Protein AF-Q7X8D7-F1 (afdb_monomer)

Organism: Oryza sativa subsp. japonica (NCBI:txid39947)

Solvent-accessible surface area (backbone atoms only — not comparable to full-atom values): 12534 Å² total; per-residue (Å²): 137,86,78,88,82,79,66,98,81,72,68,96,58,83,71,70,79,76,72,79,82,76,84,84,81,83,78,91,81,82,90,83,85,90,84,89,79,94,72,85,75,78,95,67,75,73,73,70,77,78,60,51,74,64,64,76,69,48,83,55,76,90,73,55,82,76,72,62,62,62,87,70,69,97,62,86,81,83,82,56,66,69,57,50,50,57,36,44,72,70,55,43,41,66,52,90,88,54,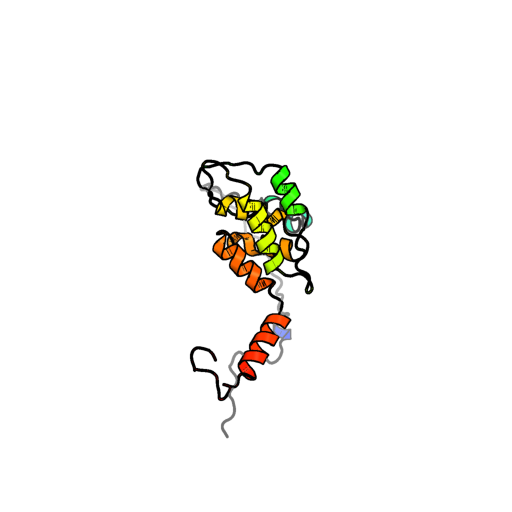57,47,64,63,50,51,51,55,52,50,54,59,55,66,78,58,83,58,89,95,54,58,69,51,58,53,47,51,71,46,49,65,52,24,33,32,68,56,37,33,53,50,48,65,77,38,20,82,79,42,48,44,44,71,53,32,55,52,53,48,42,70,72,47,52,54,63,68,58,57,49,49,52,50,48,52,63,74,68,60,71,81,57,95,87,54,53,81,96,74,97

Structure (mmCIF, N/CA/C/O backbone):
data_AF-Q7X8D7-F1
#
_entry.id   AF-Q7X8D7-F1
#
loop_
_atom_site.group_PDB
_atom_site.id
_atom_site.type_symbol
_atom_site.label_atom_id
_atom_site.label_alt_id
_atom_site.label_comp_id
_atom_site.label_asym_id
_atom_site.label_entity_id
_atom_site.label_seq_id
_atom_site.pdbx_PDB_ins_code
_atom_site.Cartn_x
_atom_site.Cartn_y
_atom_site.Cartn_z
_atom_site.occupancy
_atom_site.B_iso_or_equiv
_atom_site.auth_seq_id
_atom_site.auth_comp_id
_a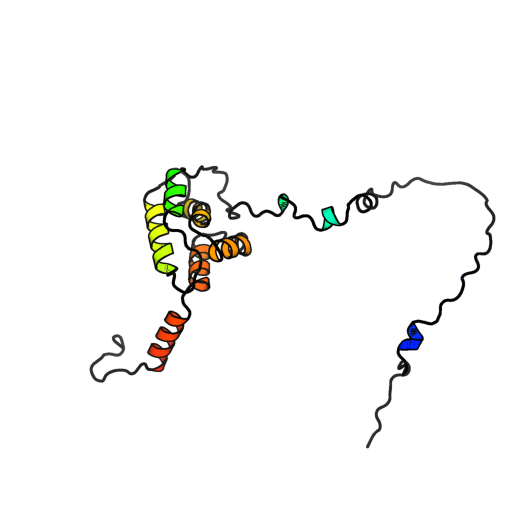tom_site.auth_asym_id
_atom_site.auth_atom_id
_atom_site.pdbx_PDB_model_num
ATOM 1 N N . MET A 1 1 ? -23.855 -11.530 -65.057 1.00 42.19 1 MET A N 1
ATOM 2 C CA . MET A 1 1 ? -23.780 -10.621 -63.894 1.00 42.19 1 MET A CA 1
ATOM 3 C C . MET A 1 1 ? -25.193 -10.408 -63.385 1.00 42.19 1 MET A C 1
ATOM 5 O O . MET A 1 1 ? -25.979 -9.743 -64.040 1.00 42.19 1 MET A O 1
ATOM 9 N N . THR A 1 2 ? -25.542 -11.088 -62.299 1.00 44.00 2 THR A N 1
ATOM 10 C CA . THR A 1 2 ? -26.842 -11.011 -61.623 1.00 44.00 2 THR A CA 1
ATOM 11 C C . THR A 1 2 ? -26.904 -9.740 -60.779 1.00 44.00 2 THR A C 1
ATOM 13 O O . THR A 1 2 ? -26.050 -9.537 -59.919 1.00 44.00 2 THR A O 1
ATOM 16 N N . GLY A 1 3 ? -27.880 -8.876 -61.069 1.00 54.84 3 GLY A N 1
ATOM 17 C CA . GLY A 1 3 ? -28.128 -7.631 -60.343 1.00 54.84 3 GLY A CA 1
ATOM 18 C C . GLY A 1 3 ? -28.643 -7.881 -58.925 1.00 54.84 3 GLY A C 1
ATOM 19 O O . GLY A 1 3 ? -29.376 -8.837 -58.674 1.00 54.84 3 GLY A O 1
ATOM 20 N N . PHE A 1 4 ? -28.216 -7.026 -57.999 1.00 57.31 4 PHE A N 1
ATOM 21 C CA . PHE A 1 4 ? -28.620 -7.032 -56.596 1.00 57.31 4 PHE A CA 1
ATOM 22 C C . PHE A 1 4 ? -30.094 -6.604 -56.493 1.00 57.31 4 PHE A C 1
ATOM 24 O O . PHE A 1 4 ? -30.447 -5.537 -56.989 1.00 57.31 4 PHE A O 1
ATOM 31 N N . ASN A 1 5 ? -30.953 -7.422 -55.879 1.00 64.81 5 ASN A N 1
ATOM 32 C CA . ASN A 1 5 ? -32.347 -7.049 -55.618 1.00 64.81 5 ASN A CA 1
ATOM 33 C C . ASN A 1 5 ? -32.460 -6.391 -54.239 1.00 64.81 5 ASN A C 1
ATOM 35 O O . ASN A 1 5 ? -31.979 -6.936 -53.244 1.00 64.81 5 ASN A O 1
ATOM 39 N N . LEU A 1 6 ? -33.086 -5.217 -54.198 1.00 63.66 6 LEU A N 1
ATOM 40 C CA . LEU A 1 6 ? -33.323 -4.448 -52.979 1.00 63.66 6 LEU A CA 1
ATOM 41 C C . LEU A 1 6 ? -34.581 -4.968 -52.247 1.00 63.66 6 LEU A C 1
ATOM 43 O O . LEU A 1 6 ? -35.548 -5.330 -52.916 1.00 63.66 6 LEU A O 1
ATOM 47 N N . PRO A 1 7 ? -34.610 -5.000 -50.901 1.00 67.81 7 PRO A N 1
ATOM 48 C CA . PRO A 1 7 ? -35.801 -5.394 -50.140 1.00 67.81 7 PRO A CA 1
ATOM 49 C C . PRO A 1 7 ? -36.974 -4.413 -50.326 1.00 67.81 7 PRO A C 1
ATOM 51 O O . PRO A 1 7 ? -36.755 -3.205 -50.402 1.00 67.81 7 PRO A O 1
ATOM 54 N N . GLU A 1 8 ? -38.217 -4.913 -50.301 1.00 57.94 8 GLU A N 1
ATOM 55 C CA . GLU A 1 8 ? -39.463 -4.144 -50.547 1.00 57.94 8 GLU A CA 1
ATOM 56 C C . GLU A 1 8 ? -39.706 -2.961 -49.589 1.00 57.94 8 GLU A C 1
ATOM 58 O O . GLU A 1 8 ? -40.543 -2.096 -49.835 1.00 57.94 8 GLU A O 1
ATOM 63 N N . ASN A 1 9 ? -38.964 -2.902 -48.490 1.00 59.97 9 ASN A N 1
ATOM 64 C CA . ASN A 1 9 ? -39.109 -1.934 -47.409 1.00 59.97 9 ASN A CA 1
ATOM 65 C C . ASN A 1 9 ? -38.007 -0.859 -47.428 1.00 59.97 9 ASN A C 1
ATOM 67 O O . ASN A 1 9 ? -37.889 -0.075 -46.483 1.00 59.97 9 ASN A O 1
ATOM 71 N N . PHE A 1 10 ? -37.200 -0.799 -48.490 1.00 59.94 10 PHE A N 1
ATOM 72 C CA . PHE A 1 10 ? -36.198 0.247 -48.652 1.00 59.94 10 PHE A CA 1
ATOM 73 C C . PHE A 1 10 ? -36.852 1.572 -49.067 1.00 59.94 10 PHE A C 1
ATOM 75 O O . PHE A 1 10 ? -37.388 1.703 -50.165 1.00 59.94 10 PHE A O 1
ATOM 82 N N . LYS A 1 11 ? -36.797 2.573 -48.183 1.00 61.88 11 LYS A N 1
ATOM 83 C CA . LYS A 1 11 ? -37.132 3.961 -48.516 1.00 61.88 11 LYS A CA 1
ATOM 84 C C . LYS A 1 11 ? -35.849 4.743 -48.778 1.00 61.88 11 LYS A C 1
ATOM 86 O O . LYS A 1 11 ? -35.046 4.914 -47.868 1.00 61.88 11 LYS A O 1
ATOM 91 N N . GLU A 1 12 ? -35.697 5.252 -49.998 1.00 60.72 12 GLU A N 1
ATOM 92 C CA . GLU A 1 12 ? -34.531 6.044 -50.430 1.00 60.72 12 GLU A CA 1
ATOM 93 C C . GLU A 1 12 ? -34.412 7.410 -49.734 1.00 60.72 12 GLU A C 1
ATOM 95 O O . GLU A 1 12 ? -33.330 7.990 -49.709 1.00 60.72 12 GLU A O 1
ATOM 100 N N . ASN A 1 13 ? -35.493 7.915 -49.12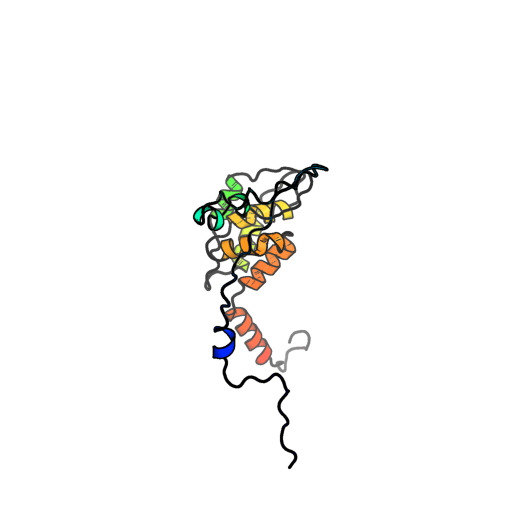9 1.00 56.53 13 ASN A N 1
ATOM 101 C CA . ASN A 1 13 ? -35.516 9.209 -48.454 1.00 56.53 13 ASN A CA 1
ATOM 102 C C . ASN A 1 13 ? -35.720 9.059 -46.928 1.00 56.53 13 ASN A C 1
ATOM 104 O O . ASN A 1 13 ? -36.811 8.677 -46.493 1.00 56.53 13 ASN A O 1
ATOM 108 N N . PRO A 1 14 ? -34.713 9.375 -46.093 1.00 55.75 14 PRO A N 1
ATOM 109 C CA . PRO A 1 14 ? -34.803 9.214 -44.640 1.00 55.75 14 PRO A CA 1
ATOM 110 C C . PRO A 1 14 ? -35.673 10.273 -43.932 1.00 55.75 14 PRO A C 1
ATOM 112 O O . PRO A 1 14 ? -36.062 10.066 -42.784 1.00 55.75 14 PRO A O 1
ATOM 115 N N . GLU A 1 15 ? -36.044 11.372 -44.596 1.00 58.09 15 GLU A N 1
ATOM 116 C CA . GLU A 1 15 ? -36.871 12.446 -44.011 1.00 58.09 15 GLU A CA 1
ATOM 117 C C . GLU A 1 15 ? -38.385 12.124 -43.999 1.00 58.09 15 GLU A C 1
ATOM 119 O O . GLU A 1 15 ? -39.162 12.748 -43.270 1.00 58.09 15 GLU A O 1
ATOM 124 N N . ASP A 1 16 ? -38.827 11.097 -44.734 1.00 58.75 16 ASP A N 1
ATOM 125 C CA . ASP A 1 16 ? -40.244 10.698 -44.816 1.00 58.75 16 ASP A CA 1
ATOM 126 C C . ASP A 1 16 ? -40.777 10.022 -43.540 1.00 58.75 16 ASP A C 1
ATOM 128 O O . ASP A 1 16 ? -41.986 9.808 -43.401 1.00 58.75 16 ASP A O 1
ATOM 132 N N . PHE A 1 17 ? -39.903 9.696 -42.584 1.00 54.81 17 PHE A N 1
ATOM 133 C CA . PHE A 1 17 ? -40.309 9.170 -41.278 1.00 54.81 17 PHE A CA 1
ATOM 134 C C . PHE A 1 17 ? -40.905 10.246 -40.360 1.00 54.81 17 PHE A C 1
ATOM 136 O O . PHE A 1 17 ? -41.693 9.921 -39.472 1.00 54.81 17 PHE A O 1
ATOM 143 N N . PHE A 1 18 ? -40.591 11.526 -40.586 1.00 53.91 18 PHE A N 1
ATOM 144 C CA . PHE A 1 18 ? -40.891 12.601 -39.632 1.00 53.91 18 PHE A CA 1
ATOM 145 C C . PHE A 1 18 ? -42.077 13.501 -40.020 1.00 53.91 18 PHE A C 1
ATOM 147 O O . PHE A 1 18 ? -42.402 14.429 -39.281 1.00 53.91 18 PHE A O 1
ATOM 154 N N . ARG A 1 19 ?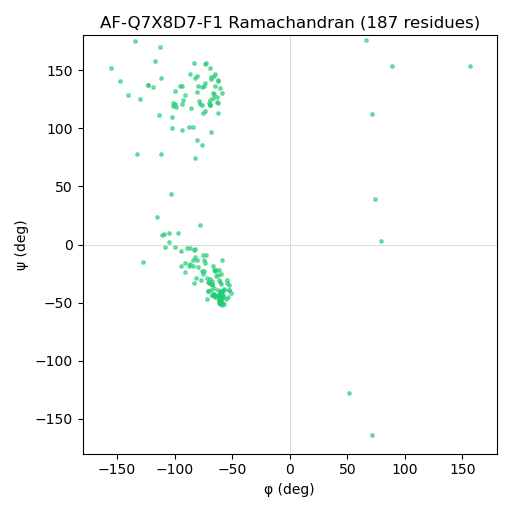 -42.777 13.235 -41.136 1.00 55.12 19 ARG A N 1
ATOM 155 C CA . ARG A 1 19 ? -43.842 14.125 -41.661 1.00 55.12 19 ARG A CA 1
ATOM 156 C C . ARG A 1 19 ? -45.276 13.581 -41.681 1.00 55.12 19 ARG A C 1
ATOM 158 O O . ARG A 1 19 ? -46.118 14.116 -42.396 1.00 55.12 19 ARG A O 1
ATOM 165 N N . SER A 1 20 ? -45.627 12.605 -40.842 1.00 44.91 20 SER A N 1
ATOM 166 C CA . SER A 1 20 ? -47.039 12.225 -40.636 1.00 44.91 20 SER A CA 1
ATOM 167 C C . SER A 1 20 ? -47.531 12.577 -39.230 1.00 44.91 20 SER A C 1
ATOM 169 O O . SER A 1 20 ? -47.713 11.702 -38.385 1.00 44.91 20 SER A O 1
ATOM 171 N N . VAL A 1 21 ? -47.832 13.856 -38.995 1.00 44.72 21 VAL A N 1
ATOM 172 C CA . VAL A 1 21 ? -48.670 14.280 -37.863 1.00 44.72 21 VAL A CA 1
ATOM 173 C C . VAL A 1 21 ? -50.111 14.369 -38.362 1.00 44.72 21 VAL A C 1
ATOM 175 O O . VAL A 1 21 ? -50.499 15.338 -39.009 1.00 44.72 21 VAL A O 1
ATOM 178 N N . ARG A 1 22 ? -50.917 13.334 -38.101 1.00 48.56 22 ARG A N 1
ATOM 179 C CA . ARG A 1 22 ? -52.371 13.406 -38.314 1.00 48.56 22 ARG A CA 1
ATOM 180 C C . ARG A 1 22 ? -53.003 14.137 -37.120 1.00 48.56 22 ARG A C 1
ATOM 182 O O . ARG A 1 22 ? -52.722 13.739 -35.988 1.00 48.56 22 ARG A O 1
ATOM 189 N N . PRO A 1 23 ? -53.874 15.145 -37.310 1.00 36.75 23 PRO A N 1
ATOM 190 C CA . PRO A 1 23 ? -54.608 15.739 -36.199 1.00 36.75 23 PRO A CA 1
ATOM 191 C C . PRO A 1 23 ? -55.639 14.727 -35.693 1.00 36.75 23 PRO A C 1
ATOM 193 O O . PRO A 1 23 ? -56.492 14.267 -36.454 1.00 36.75 23 PRO A O 1
ATOM 196 N N . ARG A 1 24 ? -55.577 14.360 -34.411 1.00 38.75 24 ARG A N 1
ATOM 197 C CA . ARG A 1 24 ? -56.607 13.519 -33.796 1.00 38.75 24 ARG A CA 1
ATOM 198 C C . ARG A 1 24 ? -57.761 14.415 -33.351 1.00 38.75 24 ARG A C 1
ATOM 200 O O . ARG A 1 24 ? -57.674 15.079 -32.324 1.00 38.75 24 ARG A O 1
ATOM 207 N N . VAL A 1 25 ? -58.834 14.439 -34.138 1.00 39.97 25 VAL A N 1
ATOM 208 C CA . VAL A 1 25 ? -60.119 15.025 -33.736 1.00 39.97 25 VAL A CA 1
ATOM 209 C C . VAL A 1 25 ? -60.727 14.129 -32.654 1.00 39.97 25 VAL A C 1
ATOM 211 O O . VAL A 1 25 ? -60.949 12.940 -32.886 1.00 39.97 25 VAL A O 1
ATOM 214 N N . VAL A 1 26 ? -60.957 14.676 -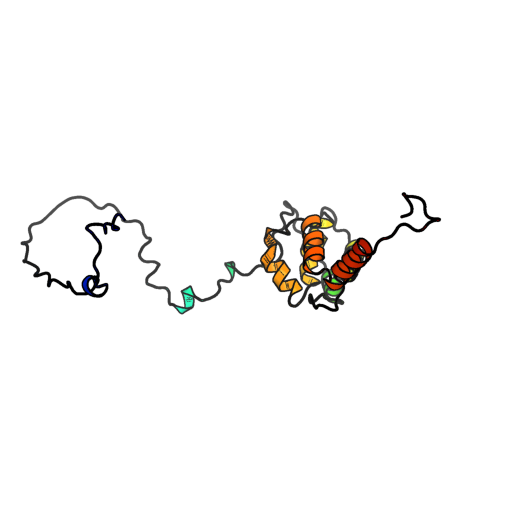31.460 1.00 42.03 26 VAL A N 1
ATOM 215 C CA . VAL A 1 26 ? -61.626 13.969 -30.357 1.00 42.03 26 VAL A CA 1
ATOM 216 C C . VAL A 1 26 ? -63.137 14.134 -30.519 1.00 42.03 26 VAL A C 1
ATOM 218 O O . VAL A 1 26 ? -63.654 15.246 -30.470 1.00 42.03 26 VAL A O 1
ATOM 221 N N . VAL A 1 27 ? -63.844 13.022 -30.719 1.00 40.09 27 VAL A N 1
ATOM 222 C CA .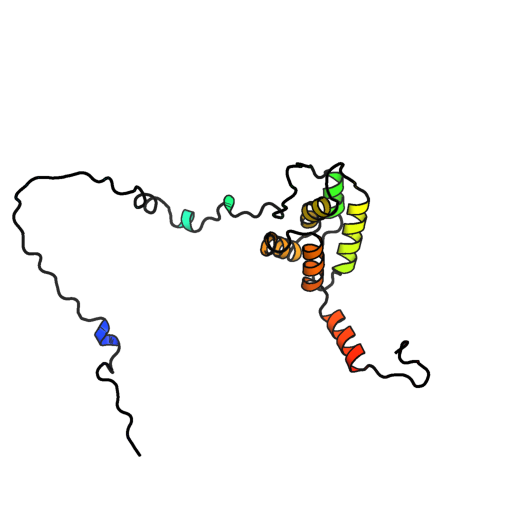 VAL A 1 27 ? -65.315 12.959 -30.700 1.00 40.09 27 VAL A CA 1
ATOM 223 C C . VAL A 1 27 ? -65.783 12.915 -29.234 1.00 40.09 27 VAL A C 1
ATOM 225 O O . VAL A 1 27 ? -65.190 12.160 -28.459 1.00 40.09 27 VAL A O 1
ATOM 228 N N . PRO A 1 28 ? -66.822 13.663 -28.807 1.00 41.16 28 PRO A N 1
ATOM 229 C CA . PRO A 1 28 ? -67.276 13.629 -27.419 1.00 41.16 28 PRO A CA 1
ATOM 230 C C . PRO A 1 28 ? -68.082 12.351 -27.160 1.00 41.16 28 PRO A C 1
ATOM 232 O O . PRO A 1 28 ? -69.118 12.135 -27.790 1.00 41.16 28 PRO A O 1
ATOM 235 N N . GLN A 1 29 ? -67.637 11.512 -26.221 1.00 42.88 29 GLN A N 1
ATOM 236 C CA . GLN A 1 29 ? -68.432 10.386 -25.729 1.00 42.88 29 GLN A CA 1
ATOM 237 C C . GLN A 1 29 ? -69.109 10.711 -24.391 1.00 42.88 29 GLN A C 1
ATOM 239 O O . GLN A 1 29 ? -68.522 11.257 -23.462 1.00 42.88 29 GLN A O 1
ATOM 244 N N . LYS A 1 30 ? -70.398 10.376 -24.384 1.00 34.41 30 LYS A N 1
ATOM 245 C CA . LYS A 1 30 ? -71.468 10.600 -23.410 1.00 34.41 30 LYS A CA 1
ATOM 246 C C . LYS A 1 30 ? -71.214 9.854 -22.090 1.00 34.41 30 LYS A C 1
ATOM 248 O O . LYS A 1 30 ? -70.849 8.683 -22.109 1.00 34.41 30 LYS A O 1
ATOM 253 N N . THR A 1 31 ? -71.444 10.515 -20.957 1.00 41.97 31 THR A N 1
ATOM 254 C CA . THR A 1 31 ? -71.364 9.949 -19.599 1.00 41.97 31 THR A CA 1
ATOM 255 C C . THR A 1 31 ? -72.556 9.044 -19.269 1.00 41.97 31 THR A C 1
ATOM 257 O O . THR A 1 31 ? -73.698 9.429 -19.506 1.00 41.97 31 THR A O 1
ATOM 260 N N . LEU A 1 32 ? -72.299 7.882 -18.651 1.00 30.86 32 LEU A N 1
ATOM 261 C CA . LEU A 1 32 ? -73.231 7.162 -17.763 1.00 30.86 32 LEU A CA 1
ATOM 262 C C . LEU A 1 32 ? -72.442 6.254 -16.776 1.00 30.86 32 LEU A C 1
ATOM 264 O O . LEU A 1 32 ? -71.323 5.866 -17.116 1.00 30.86 32 LEU A O 1
ATOM 268 N N . PRO A 1 33 ? -72.960 5.963 -15.561 1.00 38.09 33 PRO A N 1
ATOM 269 C CA . PRO A 1 33 ? -72.126 5.724 -14.378 1.00 38.09 33 PRO A CA 1
ATOM 270 C C . PRO A 1 33 ? -72.128 4.283 -13.813 1.00 38.09 33 PRO A C 1
ATOM 272 O O . PRO A 1 33 ? -72.986 3.471 -14.146 1.00 38.09 33 PRO A O 1
ATOM 275 N N . THR A 1 34 ? -71.187 4.083 -12.872 1.00 38.75 34 THR A N 1
ATOM 276 C CA . THR A 1 34 ? -71.134 3.104 -11.754 1.00 38.75 34 THR A CA 1
ATOM 277 C C . THR A 1 34 ? -70.893 1.622 -12.098 1.00 38.75 34 THR A C 1
ATOM 279 O O . THR A 1 34 ? -71.761 0.949 -12.633 1.00 38.75 34 THR A O 1
ATOM 282 N N . ASP A 1 35 ? -69.743 1.043 -11.720 1.00 37.28 35 ASP A N 1
ATOM 283 C CA . ASP A 1 35 ? -69.448 0.482 -10.379 1.00 37.28 35 ASP A CA 1
ATOM 284 C C . ASP A 1 35 ? -68.320 -0.593 -10.429 1.00 37.28 35 ASP A C 1
ATOM 286 O O . ASP A 1 35 ? -68.194 -1.303 -11.427 1.00 37.28 35 ASP A O 1
ATOM 290 N N . LYS A 1 36 ? -67.593 -0.776 -9.307 1.00 32.50 36 LYS A N 1
ATOM 291 C CA . LYS A 1 36 ? -66.550 -1.799 -8.973 1.00 32.50 36 LYS A CA 1
ATOM 292 C C . LYS A 1 36 ? -65.067 -1.514 -9.318 1.00 32.50 36 LYS A C 1
ATOM 294 O O . LYS A 1 36 ? -64.756 -0.892 -10.326 1.00 32.50 36 LYS A O 1
ATOM 299 N N . PRO A 1 37 ? -64.121 -2.123 -8.570 1.00 36.94 37 PRO A N 1
ATOM 300 C CA . PRO A 1 37 ? -63.782 -1.861 -7.172 1.00 36.94 37 PRO A CA 1
ATOM 301 C C . PRO A 1 37 ? -62.332 -1.343 -7.054 1.00 36.94 37 PRO A C 1
ATOM 303 O O . PRO A 1 37 ? -61.487 -1.581 -7.916 1.00 36.94 37 PRO A O 1
ATOM 306 N N . ALA A 1 38 ? -62.027 -0.647 -5.960 1.00 46.97 38 ALA A N 1
ATOM 307 C CA . ALA A 1 38 ? -60.691 -0.129 -5.684 1.00 46.97 38 ALA A CA 1
ATOM 308 C C . ALA A 1 38 ? -59.652 -1.259 -5.550 1.00 46.97 38 ALA A C 1
ATOM 310 O O . ALA A 1 38 ? -59.662 -2.013 -4.579 1.00 46.97 38 ALA A O 1
ATOM 311 N N . ILE A 1 39 ? -58.717 -1.326 -6.497 1.00 41.72 39 ILE A N 1
ATOM 312 C CA . ILE A 1 39 ? -57.406 -1.949 -6.295 1.00 41.72 39 ILE A CA 1
ATOM 313 C C . ILE A 1 39 ? -56.429 -0.786 -6.071 1.00 41.72 39 ILE A C 1
ATOM 315 O O . ILE A 1 39 ? -56.316 0.070 -6.954 1.00 41.72 39 ILE A O 1
ATOM 319 N N . PRO A 1 40 ? -55.744 -0.686 -4.917 1.00 42.59 40 PRO A N 1
ATOM 320 C CA . PRO A 1 40 ? -54.760 0.364 -4.718 1.00 42.59 40 PRO A CA 1
ATOM 321 C C . PRO A 1 40 ? -53.554 0.096 -5.624 1.00 42.59 40 PRO A C 1
ATOM 323 O O . PRO A 1 40 ? -52.907 -0.945 -5.526 1.00 42.59 40 PRO A O 1
ATOM 326 N N . ALA A 1 41 ? -53.255 1.041 -6.516 1.00 45.81 41 ALA A N 1
ATOM 327 C CA . ALA A 1 41 ? -52.018 1.045 -7.286 1.00 45.81 41 ALA A CA 1
ATOM 328 C C . ALA A 1 41 ? -50.802 1.170 -6.339 1.00 45.81 41 ALA A C 1
ATOM 330 O O . ALA A 1 41 ? -50.872 1.931 -5.367 1.00 45.81 41 ALA A O 1
ATOM 331 N N . PRO A 1 42 ? -49.685 0.465 -6.598 1.00 46.53 42 PRO A N 1
ATOM 332 C CA . PRO A 1 42 ? -48.493 0.553 -5.762 1.00 46.53 42 PRO A CA 1
ATOM 333 C C . PRO A 1 42 ? -47.908 1.980 -5.770 1.00 46.53 42 PRO A C 1
ATOM 335 O O . PRO A 1 42 ? -47.895 2.650 -6.811 1.00 46.53 42 PRO A O 1
ATOM 338 N N . PRO A 1 43 ? -47.405 2.471 -4.622 1.00 51.31 43 PRO A N 1
ATOM 339 C CA . PRO A 1 43 ? -46.915 3.832 -4.470 1.00 51.31 43 PRO A CA 1
ATOM 340 C C . PRO A 1 43 ? -45.484 3.907 -5.004 1.00 51.31 43 PRO A C 1
ATOM 342 O O . PRO A 1 43 ? -44.528 3.917 -4.240 1.00 51.31 43 PRO A O 1
ATOM 345 N N . THR A 1 44 ? -45.303 3.898 -6.322 1.00 50.72 44 THR A N 1
ATOM 346 C CA . THR A 1 44 ? -43.942 3.963 -6.898 1.00 50.72 44 THR A CA 1
ATOM 347 C C . THR A 1 44 ? -43.779 5.066 -7.938 1.00 50.72 44 THR A C 1
ATOM 349 O O . THR A 1 44 ? -42.660 5.476 -8.222 1.00 50.72 44 THR A O 1
ATOM 352 N N . PHE A 1 45 ? -44.873 5.638 -8.447 1.00 41.97 45 PHE A N 1
ATOM 353 C CA . PHE A 1 45 ? -44.788 6.702 -9.455 1.00 41.97 45 PHE A CA 1
ATOM 354 C C . PHE A 1 45 ? -44.738 8.127 -8.892 1.00 41.97 45 PHE A C 1
ATOM 356 O O . PHE A 1 45 ? -44.342 9.035 -9.615 1.00 41.97 45 PHE A O 1
ATOM 363 N N . LYS A 1 46 ? -45.084 8.356 -7.617 1.00 42.25 46 LYS A N 1
ATOM 364 C CA . LYS A 1 46 ? -45.059 9.716 -7.043 1.00 42.25 46 LYS A CA 1
ATOM 365 C C . LYS A 1 46 ? -43.662 10.193 -6.632 1.00 42.25 46 LYS A C 1
ATOM 367 O O . LYS A 1 46 ? -43.442 11.388 -6.543 1.00 42.25 46 LYS A O 1
ATOM 372 N N . THR A 1 47 ? -42.698 9.294 -6.446 1.00 48.72 47 THR A N 1
ATOM 373 C CA . THR A 1 47 ? -41.390 9.643 -5.858 1.00 48.72 47 THR A CA 1
ATOM 374 C C . THR A 1 47 ? -40.375 10.201 -6.864 1.00 48.72 47 THR A C 1
ATOM 376 O O . THR A 1 47 ? -39.350 10.741 -6.458 1.00 48.72 47 THR A O 1
ATOM 379 N N . MET A 1 48 ? -40.622 10.079 -8.176 1.00 52.69 48 MET A N 1
ATOM 380 C CA . MET A 1 48 ? -39.718 10.619 -9.208 1.00 52.69 48 MET A CA 1
ATOM 381 C C . MET A 1 48 ? -39.988 12.089 -9.562 1.00 52.69 48 MET A C 1
ATOM 383 O O . MET A 1 48 ? -39.127 12.718 -10.166 1.00 52.69 48 MET A O 1
ATOM 387 N N . ALA A 1 49 ? -41.155 12.633 -9.201 1.00 58.12 49 ALA A N 1
ATOM 388 C CA . ALA A 1 49 ? -41.574 13.981 -9.597 1.00 58.12 49 ALA A CA 1
ATOM 389 C C . ALA A 1 49 ? -41.033 15.100 -8.689 1.00 58.12 49 ALA A C 1
ATOM 391 O O . ALA A 1 49 ? -40.974 16.247 -9.120 1.00 58.12 49 ALA A O 1
ATOM 392 N N . ASP A 1 50 ? -40.595 14.765 -7.472 1.00 63.66 50 ASP A N 1
ATOM 393 C CA . ASP A 1 50 ? -40.190 15.756 -6.464 1.00 63.66 50 ASP A CA 1
ATOM 394 C C . ASP A 1 50 ? -38.671 15.957 -6.370 1.00 63.66 50 ASP A C 1
ATOM 396 O O . ASP A 1 50 ? -38.210 16.785 -5.589 1.00 63.66 50 ASP A O 1
ATOM 400 N N . LYS A 1 51 ? -37.876 15.211 -7.153 1.00 68.12 51 LYS A N 1
ATOM 401 C CA . LYS A 1 51 ? -36.413 15.312 -7.106 1.00 68.12 51 LYS A CA 1
ATOM 402 C C . LYS A 1 51 ? -35.889 16.313 -8.122 1.00 68.12 51 LYS A C 1
ATOM 404 O O . LYS A 1 51 ? -36.132 16.190 -9.323 1.00 68.12 51 LYS A O 1
ATOM 409 N N . THR A 1 52 ? -35.129 17.298 -7.657 1.00 82.31 52 THR A N 1
ATOM 410 C CA . THR A 1 52 ? -34.506 18.279 -8.554 1.00 82.31 52 THR A CA 1
ATOM 411 C C . THR A 1 52 ? -33.402 17.621 -9.391 1.00 82.31 52 THR A C 1
ATOM 413 O O . THR A 1 52 ? -32.754 16.675 -8.949 1.00 82.31 52 THR A O 1
ATOM 416 N N . PHE A 1 53 ? -33.118 18.125 -10.601 1.00 76.94 53 PHE A N 1
ATOM 417 C CA . PHE A 1 53 ? -31.998 17.615 -11.419 1.00 76.94 53 PHE A CA 1
ATOM 418 C C . PHE A 1 53 ? -30.674 17.598 -10.634 1.00 76.94 53 PHE A C 1
ATOM 420 O O . PHE A 1 53 ? -29.876 16.673 -10.754 1.00 76.94 53 PHE A O 1
ATOM 427 N N . ARG A 1 54 ? -30.478 18.588 -9.755 1.00 78.69 54 ARG A N 1
ATOM 428 C CA . ARG A 1 54 ? -29.337 18.639 -8.840 1.00 78.69 54 ARG A CA 1
ATOM 429 C C . ARG A 1 54 ? -29.290 17.434 -7.903 1.00 78.69 54 ARG A C 1
ATOM 431 O O . ARG A 1 54 ? -28.204 16.930 -7.679 1.00 78.69 54 ARG A O 1
ATOM 438 N N . GLU A 1 55 ? -30.416 16.959 -7.384 1.00 80.81 55 GLU A N 1
ATOM 439 C CA . GLU A 1 55 ? -30.481 15.774 -6.515 1.00 80.81 55 GLU A CA 1
ATOM 440 C C . GLU A 1 55 ? -30.234 14.466 -7.266 1.00 80.81 55 GLU A C 1
ATOM 442 O O . GLU A 1 55 ? -29.701 13.528 -6.683 1.00 80.81 55 GLU A O 1
ATOM 447 N N . PHE A 1 56 ? -30.558 14.403 -8.560 1.00 74.75 56 PHE A N 1
ATOM 448 C CA . PHE A 1 56 ? -30.196 13.257 -9.401 1.00 74.75 56 PHE A CA 1
ATOM 449 C C . PHE A 1 56 ? -28.696 13.194 -9.706 1.00 74.75 56 PHE A C 1
ATOM 451 O O . PHE A 1 56 ? -28.147 12.106 -9.862 1.00 74.75 56 PHE A O 1
ATOM 458 N N . VAL A 1 57 ? -28.037 14.350 -9.802 1.00 78.00 57 VAL A N 1
ATOM 459 C CA . VAL A 1 57 ? -26.599 14.450 -10.109 1.00 78.00 57 VAL A CA 1
ATOM 460 C C . VAL A 1 57 ? -25.744 14.538 -8.837 1.00 78.00 57 VAL A C 1
ATOM 462 O O . VAL A 1 57 ? -24.540 14.285 -8.879 1.00 78.00 57 VAL A O 1
ATOM 465 N N . ALA A 1 58 ? -26.340 14.889 -7.695 1.00 78.25 58 ALA A N 1
ATOM 466 C CA . ALA A 1 58 ? -25.631 15.035 -6.434 1.00 78.25 58 ALA A CA 1
ATOM 467 C C . ALA A 1 58 ? -25.041 13.684 -5.992 1.00 78.25 58 ALA A C 1
ATOM 469 O O . ALA A 1 58 ? -25.769 12.695 -5.885 1.00 78.25 58 ALA A O 1
ATOM 470 N N . PRO A 1 59 ? -23.731 13.619 -5.696 1.00 71.12 59 PRO A N 1
ATOM 471 C CA . PRO A 1 59 ? -23.142 12.411 -5.143 1.00 71.12 59 PRO A CA 1
ATOM 472 C C . PRO A 1 59 ? -23.756 12.118 -3.766 1.00 71.12 59 PRO A C 1
ATOM 474 O O . PRO A 1 59 ? -23.696 12.948 -2.861 1.00 71.12 59 PRO A O 1
ATOM 477 N N . SER A 1 60 ? -24.345 10.930 -3.609 1.00 77.38 60 SER A N 1
ATOM 478 C CA . SER A 1 60 ? -24.838 10.444 -2.314 1.00 77.38 60 SER A CA 1
ATOM 479 C C . SER A 1 60 ? -23.673 10.027 -1.418 1.00 77.38 60 SER A C 1
ATOM 481 O O . SER A 1 60 ? -22.741 9.355 -1.872 1.00 77.38 60 SER A O 1
ATOM 483 N N . ALA A 1 61 ? -23.759 10.367 -0.129 1.00 75.25 61 ALA A N 1
ATOM 484 C CA . ALA A 1 61 ? -22.817 9.904 0.889 1.00 75.25 61 ALA A CA 1
ATOM 485 C C . ALA A 1 61 ? -22.795 8.368 1.012 1.00 75.25 61 ALA A C 1
ATOM 487 O O . ALA A 1 61 ? -21.765 7.798 1.356 1.00 75.25 61 ALA A O 1
ATOM 488 N N . GLU A 1 62 ? -23.887 7.689 0.650 1.00 68.31 62 GLU A N 1
ATOM 489 C CA . GLU A 1 62 ? -23.982 6.221 0.606 1.00 68.31 62 GLU A CA 1
ATOM 490 C C . GLU A 1 62 ? -23.008 5.602 -0.413 1.00 68.31 62 GLU A C 1
ATOM 492 O O . GLU A 1 62 ? -22.559 4.469 -0.246 1.00 68.31 62 GLU A O 1
ATOM 497 N N . ASN A 1 63 ? -22.629 6.360 -1.450 1.00 68.06 63 ASN A N 1
ATOM 498 C CA . ASN A 1 63 ? -21.671 5.932 -2.471 1.00 68.06 63 ASN A CA 1
ATOM 499 C C . ASN A 1 63 ? -20.218 6.276 -2.110 1.00 68.06 63 ASN A C 1
ATOM 501 O O . ASN A 1 63 ? -19.296 5.927 -2.853 1.00 68.06 63 ASN A O 1
ATOM 505 N N . VAL A 1 64 ? -19.980 6.963 -0.987 1.00 72.88 64 VAL A N 1
ATOM 506 C CA . VAL A 1 64 ? -18.624 7.290 -0.543 1.00 72.88 64 VAL A CA 1
ATOM 507 C C . VAL A 1 64 ? -17.977 6.020 -0.001 1.00 72.88 64 VAL A C 1
ATOM 509 O O . VAL A 1 64 ? -18.402 5.441 0.995 1.00 72.88 64 VAL A O 1
ATOM 512 N N . ALA A 1 65 ? -16.924 5.562 -0.674 1.00 67.00 65 ALA A N 1
ATOM 513 C CA . ALA A 1 65 ? -16.163 4.401 -0.244 1.00 67.00 65 ALA A CA 1
ATOM 514 C C . ALA A 1 65 ? -15.389 4.704 1.052 1.00 67.00 65 ALA A C 1
ATOM 516 O O . ALA A 1 65 ? -14.284 5.244 1.013 1.00 67.00 65 ALA A O 1
ATOM 517 N N . ILE A 1 66 ? -15.955 4.330 2.200 1.00 66.19 66 ILE A N 1
ATOM 518 C CA . ILE A 1 66 ? -15.272 4.393 3.495 1.00 66.19 66 ILE A CA 1
ATOM 519 C C . ILE A 1 66 ? -14.500 3.084 3.687 1.00 66.19 66 ILE A C 1
ATOM 521 O O . ILE A 1 66 ? -15.077 2.045 3.993 1.00 66.19 66 ILE A O 1
ATOM 525 N N . GLY A 1 67 ? -13.190 3.127 3.449 1.00 65.25 67 GLY A N 1
ATOM 526 C CA . GLY A 1 67 ? -12.284 1.993 3.653 1.00 65.25 67 GLY A CA 1
ATOM 527 C C . GLY A 1 67 ? -12.496 0.771 2.730 1.00 65.25 67 GLY A C 1
ATOM 528 O O . GLY A 1 67 ? -13.392 0.740 1.874 1.00 65.25 67 GLY A O 1
ATOM 529 N N . PRO A 1 68 ? -11.621 -0.244 2.856 1.00 64.12 68 PRO A N 1
ATOM 530 C CA . PRO A 1 68 ? -11.808 -1.549 2.227 1.00 64.12 68 PRO A CA 1
ATOM 531 C C . PRO A 1 68 ? -13.020 -2.293 2.793 1.00 64.12 68 PRO A C 1
ATOM 533 O O . PRO A 1 68 ? -13.302 -2.229 3.987 1.00 64.12 68 PRO A O 1
ATOM 536 N N . GLN A 1 69 ? -13.700 -3.050 1.928 1.00 64.38 69 GLN A N 1
ATOM 537 C CA . GLN A 1 69 ? -14.729 -4.011 2.331 1.00 64.38 69 GLN A CA 1
ATOM 538 C C . GLN A 1 69 ? -14.024 -5.251 2.901 1.00 64.38 69 GLN A C 1
ATOM 540 O O . GLN A 1 69 ? -13.713 -6.181 2.158 1.00 64.38 69 GLN A O 1
ATOM 545 N N . ILE A 1 70 ? -13.682 -5.233 4.192 1.00 66.00 70 ILE A N 1
ATOM 546 C CA . ILE A 1 70 ? -13.021 -6.364 4.857 1.00 66.00 70 ILE A CA 1
ATOM 547 C C . ILE A 1 70 ? -14.068 -7.161 5.639 1.00 66.00 70 ILE A C 1
ATOM 549 O O . ILE A 1 70 ? -14.696 -6.630 6.551 1.00 66.00 70 ILE A O 1
ATOM 553 N N . ASN A 1 71 ? -14.219 -8.447 5.324 1.00 60.09 71 ASN A N 1
ATOM 554 C CA . ASN A 1 71 ? -14.979 -9.383 6.154 1.00 60.09 71 ASN A CA 1
ATOM 555 C C . ASN A 1 71 ? -14.081 -9.842 7.313 1.00 60.09 71 ASN A C 1
ATOM 557 O O . ASN A 1 71 ? -13.329 -10.801 7.164 1.00 60.09 71 ASN A O 1
ATOM 561 N N . ILE A 1 72 ? -14.098 -9.130 8.442 1.00 57.72 72 ILE A N 1
ATOM 562 C CA . ILE A 1 72 ? -13.251 -9.446 9.615 1.00 57.72 72 ILE A CA 1
ATOM 563 C C . ILE A 1 72 ? -13.919 -10.478 10.550 1.00 57.72 72 ILE A C 1
ATOM 565 O O . ILE A 1 72 ? -13.302 -10.958 11.495 1.00 57.72 72 ILE A O 1
ATOM 569 N N . GLY A 1 73 ? -15.150 -10.904 10.255 1.00 56.62 73 GLY A N 1
ATOM 570 C CA . GLY A 1 73 ? -15.973 -11.621 11.232 1.00 56.62 73 GLY A CA 1
ATOM 571 C C . GLY A 1 73 ? -16.460 -10.667 12.329 1.00 56.62 73 GLY A C 1
ATOM 572 O O . GLY A 1 73 ? -16.401 -9.453 12.159 1.00 56.62 73 GLY A O 1
ATOM 573 N N . ASP A 1 74 ? -16.936 -11.214 13.446 1.00 55.62 74 ASP A N 1
ATOM 574 C CA . ASP A 1 74 ? -17.590 -10.475 14.545 1.00 55.62 74 ASP A CA 1
ATOM 575 C C . ASP A 1 74 ? -16.611 -9.718 15.475 1.00 55.62 74 ASP A C 1
ATOM 577 O O . ASP A 1 74 ? -16.939 -9.363 16.604 1.00 55.62 74 ASP A O 1
ATOM 581 N N . VAL A 1 75 ? -15.364 -9.507 15.038 1.00 64.81 75 VAL A N 1
ATOM 582 C CA . VAL A 1 75 ? -14.320 -8.869 15.851 1.00 64.81 75 VAL A CA 1
ATOM 583 C C . VAL A 1 7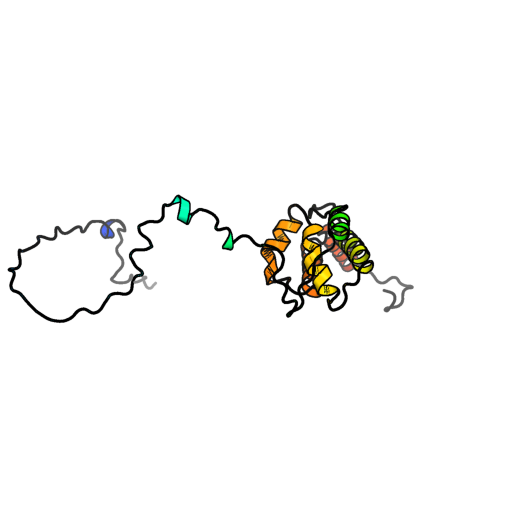5 ? -14.156 -7.421 15.413 1.00 64.81 75 VAL A C 1
ATOM 585 O O . VAL A 1 75 ? -13.490 -7.129 14.417 1.00 64.81 75 VAL A O 1
ATOM 588 N N . ASP A 1 76 ? -14.748 -6.506 16.175 1.00 74.25 76 ASP A N 1
ATOM 589 C CA . ASP A 1 76 ? -14.457 -5.086 16.022 1.00 74.25 76 ASP A CA 1
ATOM 590 C C . ASP A 1 76 ? -13.093 -4.755 16.642 1.00 74.25 76 ASP A C 1
ATOM 592 O O . ASP A 1 76 ? -12.738 -5.239 17.721 1.00 74.25 76 ASP A O 1
ATOM 596 N N . PHE A 1 77 ? -12.293 -3.965 15.930 1.00 83.88 77 PHE A N 1
ATOM 597 C CA . PHE A 1 77 ? -10.988 -3.535 16.418 1.00 83.88 77 PHE A CA 1
ATOM 598 C C . PHE A 1 77 ? -10.629 -2.141 15.924 1.00 83.88 77 PHE A C 1
ATOM 600 O O . PHE A 1 77 ? -10.793 -1.803 14.744 1.00 83.88 77 PHE A O 1
ATOM 607 N N . ASP A 1 78 ? -10.015 -1.384 16.829 1.00 85.75 78 ASP A N 1
ATOM 608 C CA . ASP A 1 78 ? -9.530 -0.040 16.565 1.00 85.75 78 ASP A CA 1
ATOM 609 C C . ASP A 1 78 ? -8.064 -0.034 16.134 1.00 85.75 78 ASP A C 1
ATOM 611 O O . ASP A 1 78 ? -7.189 -0.672 16.733 1.00 85.75 78 ASP A O 1
ATOM 615 N N . LEU A 1 79 ? -7.769 0.757 15.102 1.00 87.81 79 LEU A N 1
ATOM 616 C CA . LEU A 1 79 ? -6.395 1.088 14.745 1.00 87.81 79 LEU A CA 1
ATOM 617 C C . LEU A 1 79 ? -5.876 2.178 15.683 1.00 87.81 79 LEU A C 1
ATOM 619 O O . LEU A 1 79 ? -6.429 3.274 15.762 1.00 87.81 79 LEU A O 1
ATOM 623 N N . LYS A 1 80 ? -4.759 1.902 16.362 1.00 89.19 80 LYS A N 1
ATOM 624 C CA . LYS A 1 80 ? -4.084 2.903 17.197 1.00 89.19 80 LYS A CA 1
ATOM 625 C C . LYS A 1 80 ? -3.656 4.101 16.348 1.00 89.19 80 LYS A C 1
ATOM 627 O O . LYS A 1 80 ? -3.026 3.930 15.307 1.00 89.19 80 LYS A O 1
ATOM 632 N N . SER A 1 81 ? -3.901 5.311 16.851 1.00 91.38 81 SER A N 1
ATOM 633 C CA . SER A 1 81 ? -3.490 6.563 16.194 1.00 91.38 81 SER A CA 1
ATOM 634 C C . SER A 1 81 ? -1.994 6.585 15.844 1.00 91.38 81 SER A C 1
ATOM 636 O O . SER A 1 81 ? -1.624 6.968 14.740 1.00 91.38 81 SER A O 1
ATOM 638 N N . SER A 1 82 ? -1.127 6.053 16.717 1.00 91.81 82 SER A N 1
ATOM 639 C CA . SER A 1 82 ? 0.316 5.939 16.447 1.00 91.81 82 SER A CA 1
ATOM 640 C C . SER A 1 82 ? 0.633 5.142 15.178 1.00 91.81 82 SER A C 1
ATOM 642 O O . SER A 1 82 ? 1.526 5.509 14.421 1.00 91.81 82 SER A O 1
ATOM 644 N N . LEU A 1 83 ? -0.113 4.063 14.930 1.00 90.69 83 LEU A N 1
ATOM 645 C CA . LEU A 1 83 ? 0.067 3.197 13.771 1.00 90.69 83 LEU A CA 1
ATOM 646 C C . LEU A 1 83 ? -0.386 3.899 12.485 1.00 90.69 83 LEU A C 1
ATOM 648 O O . LEU A 1 83 ? 0.297 3.820 11.467 1.00 90.69 83 LEU A O 1
ATOM 652 N N . ILE A 1 84 ? -1.493 4.645 12.554 1.00 93.19 84 ILE A N 1
ATOM 653 C CA . ILE A 1 84 ? -1.973 5.485 11.449 1.00 93.19 84 ILE A CA 1
ATOM 654 C C . ILE A 1 84 ? -0.934 6.562 11.113 1.00 93.19 84 ILE A C 1
ATOM 656 O O . ILE A 1 84 ? -0.584 6.732 9.946 1.00 93.19 84 ILE A O 1
ATOM 660 N N . THR A 1 85 ? -0.395 7.243 12.126 1.00 94.50 85 THR A N 1
ATOM 661 C CA . THR A 1 85 ? 0.646 8.264 11.954 1.00 94.50 85 THR A CA 1
ATOM 662 C C . THR A 1 85 ? 1.901 7.689 11.304 1.00 94.50 85 THR A C 1
ATOM 664 O O . THR A 1 85 ? 2.433 8.296 10.379 1.00 94.50 85 THR A O 1
ATOM 667 N N . MET A 1 86 ? 2.352 6.502 11.724 1.00 93.88 86 MET A N 1
ATOM 668 C CA . MET A 1 86 ? 3.511 5.847 11.107 1.00 93.88 86 MET A CA 1
ATOM 669 C C . MET A 1 86 ? 3.249 5.439 9.659 1.00 93.88 86 MET A C 1
ATOM 671 O O . MET A 1 86 ? 4.083 5.707 8.799 1.00 93.88 86 MET A O 1
ATOM 675 N N . ALA A 1 87 ? 2.081 4.864 9.360 1.00 93.25 87 ALA A N 1
ATOM 676 C CA . ALA A 1 87 ? 1.708 4.538 7.985 1.00 93.25 87 ALA A CA 1
ATOM 677 C C . ALA A 1 87 ? 1.670 5.789 7.088 1.00 93.25 87 ALA A C 1
ATOM 679 O O . ALA A 1 87 ? 2.027 5.717 5.915 1.00 93.25 87 ALA A O 1
ATOM 680 N N . HIS A 1 88 ? 1.276 6.938 7.641 1.00 93.62 88 HIS A N 1
ATOM 681 C CA . HIS A 1 88 ? 1.214 8.212 6.928 1.00 93.62 88 HIS A CA 1
ATOM 682 C C . HIS A 1 88 ? 2.567 8.950 6.840 1.00 93.62 88 HIS A C 1
ATOM 684 O O . HIS A 1 88 ? 2.679 9.922 6.096 1.00 93.62 88 HIS A O 1
ATOM 690 N N . ALA A 1 89 ? 3.602 8.527 7.576 1.00 93.12 89 ALA A N 1
ATOM 691 C CA . ALA A 1 89 ? 4.888 9.231 7.629 1.00 93.12 89 ALA A CA 1
ATOM 692 C C . ALA A 1 89 ? 5.661 9.179 6.298 1.00 93.12 89 ALA A C 1
ATOM 694 O O . ALA A 1 89 ? 6.360 10.128 5.951 1.00 93.12 89 ALA A O 1
ATOM 695 N N . SER A 1 90 ? 5.503 8.093 5.539 1.00 91.81 90 SER A N 1
ATOM 696 C CA . SER A 1 90 ? 6.089 7.916 4.207 1.00 91.81 90 SER A CA 1
ATOM 697 C C . SER A 1 90 ? 5.017 7.408 3.238 1.00 91.81 90 SER A C 1
ATOM 699 O O . SER A 1 90 ? 4.933 6.206 2.981 1.00 91.81 90 SER A O 1
ATOM 701 N N . PRO A 1 91 ? 4.129 8.291 2.748 1.00 95.62 91 PRO A N 1
ATOM 702 C CA . PRO A 1 91 ? 3.009 7.877 1.923 1.00 95.62 91 PRO A CA 1
ATOM 703 C C . PRO A 1 91 ? 3.436 7.641 0.473 1.00 95.62 91 PRO A C 1
ATOM 705 O O . PRO A 1 91 ? 4.231 8.393 -0.091 1.00 95.62 91 PRO A O 1
ATOM 708 N N . PHE A 1 92 ? 2.819 6.654 -0.170 1.00 97.62 92 PHE A N 1
ATOM 709 C CA . PHE A 1 92 ? 3.026 6.354 -1.582 1.00 97.62 92 PHE A CA 1
ATOM 710 C C . PHE A 1 92 ? 1.984 7.055 -2.450 1.00 97.62 92 PHE A C 1
ATOM 712 O O . PHE A 1 92 ? 0.778 6.826 -2.310 1.00 97.62 92 PHE A O 1
ATOM 719 N N . TYR A 1 93 ? 2.433 7.905 -3.372 1.00 96.88 93 TYR A N 1
ATOM 720 C CA . TYR A 1 93 ? 1.551 8.676 -4.253 1.00 96.88 93 TYR A CA 1
ATOM 721 C C . TYR A 1 93 ? 1.182 7.913 -5.534 1.00 96.88 93 TYR A C 1
ATOM 723 O O . TYR A 1 93 ? 0.218 8.271 -6.227 1.00 96.88 93 TYR A O 1
ATOM 731 N N . GLY A 1 94 ? 1.953 6.878 -5.867 1.00 95.25 94 GLY A N 1
ATOM 732 C CA . GLY A 1 94 ? 1.881 6.163 -7.131 1.00 95.25 94 GLY A CA 1
ATOM 733 C C . GLY A 1 94 ? 2.484 6.969 -8.271 1.00 95.25 94 GLY A C 1
ATOM 734 O O . GLY A 1 94 ? 1.895 6.994 -9.352 1.00 95.25 94 GLY A O 1
ATOM 735 N N . LYS A 1 95 ? 3.589 7.687 -8.049 1.00 93.31 95 LYS A N 1
ATOM 736 C CA . LYS A 1 95 ? 4.356 8.418 -9.077 1.00 93.31 95 LYS A CA 1
ATOM 737 C C . LYS A 1 95 ? 5.334 7.476 -9.806 1.00 93.31 95 LYS A C 1
ATOM 739 O O . LYS A 1 95 ? 5.722 6.461 -9.242 1.00 93.31 95 LYS A O 1
ATOM 744 N N . PRO A 1 96 ? 5.761 7.788 -11.047 1.00 87.44 96 PRO A N 1
ATOM 745 C CA . PRO A 1 96 ? 6.636 6.898 -11.826 1.00 87.44 96 PRO A CA 1
ATOM 746 C C . PRO A 1 96 ? 8.028 6.660 -11.220 1.00 87.44 96 PRO A C 1
ATOM 748 O O . PRO A 1 96 ? 8.685 5.690 -11.579 1.00 87.44 96 PRO A O 1
ATOM 751 N N . ASN A 1 97 ? 8.488 7.563 -10.353 1.00 89.12 97 ASN A N 1
ATOM 752 C CA . ASN A 1 97 ? 9.790 7.512 -9.692 1.00 89.12 97 ASN A CA 1
ATOM 753 C C . ASN A 1 97 ? 9.750 6.857 -8.300 1.00 89.12 97 ASN A C 1
ATOM 755 O O . ASN A 1 97 ? 10.798 6.711 -7.681 1.00 89.12 97 ASN A O 1
ATOM 759 N N . GLU A 1 98 ? 8.567 6.508 -7.792 1.00 93.06 98 GLU A N 1
ATOM 760 C CA . GLU A 1 98 ? 8.428 5.808 -6.515 1.00 93.06 98 GLU A CA 1
ATOM 761 C C . GLU A 1 98 ? 8.547 4.292 -6.721 1.00 93.06 98 GLU A C 1
ATOM 763 O O . GLU A 1 98 ? 8.120 3.755 -7.744 1.00 93.06 98 GLU A O 1
ATOM 768 N N . ASP A 1 99 ? 9.103 3.588 -5.733 1.00 92.38 99 ASP A N 1
ATOM 769 C CA . ASP A 1 99 ? 9.224 2.130 -5.763 1.00 92.38 99 ASP A CA 1
ATOM 770 C C . ASP A 1 99 ? 8.150 1.475 -4.890 1.00 92.38 99 ASP A C 1
ATOM 772 O O . ASP A 1 99 ? 8.191 1.542 -3.660 1.00 92.38 99 ASP A O 1
ATOM 776 N N . ALA A 1 100 ? 7.189 0.814 -5.538 1.00 94.94 100 ALA A N 1
ATOM 777 C CA . ALA A 1 100 ? 6.110 0.108 -4.855 1.00 94.94 100 ALA A CA 1
ATOM 778 C C . ALA A 1 100 ? 6.619 -1.026 -3.944 1.00 94.94 100 ALA A C 1
ATOM 780 O O . ALA A 1 100 ? 5.995 -1.298 -2.919 1.00 94.94 100 ALA A O 1
ATOM 781 N N . ASN A 1 101 ? 7.750 -1.668 -4.274 1.00 93.69 101 ASN A N 1
ATOM 782 C CA . ASN A 1 101 ? 8.303 -2.752 -3.453 1.00 93.69 101 ASN A CA 1
ATOM 783 C C . ASN A 1 101 ? 8.888 -2.204 -2.155 1.00 93.69 101 ASN A C 1
ATOM 785 O O . ASN A 1 101 ? 8.584 -2.722 -1.085 1.00 93.69 101 ASN A O 1
ATOM 789 N N . THR A 1 102 ? 9.680 -1.132 -2.246 1.00 95.06 102 THR A N 1
ATOM 790 C CA . THR A 1 102 ? 10.255 -0.469 -1.069 1.00 95.06 102 THR A CA 1
ATOM 791 C C . THR A 1 102 ? 9.157 0.057 -0.152 1.00 95.06 102 THR A C 1
ATOM 793 O O . THR A 1 102 ? 9.215 -0.173 1.054 1.00 95.06 102 THR A O 1
ATOM 796 N N . HIS A 1 103 ? 8.113 0.678 -0.715 1.00 96.75 103 HIS A N 1
ATOM 797 C CA . HIS A 1 103 ? 6.955 1.115 0.070 1.00 96.75 103 HIS A CA 1
ATOM 798 C C . HIS A 1 103 ? 6.269 -0.052 0.787 1.00 96.75 103 HIS A C 1
ATOM 800 O O . HIS A 1 103 ? 6.011 0.017 1.987 1.00 96.75 103 HIS A O 1
ATOM 806 N N . LEU A 1 104 ? 5.989 -1.146 0.068 1.00 96.56 104 LEU A N 1
ATOM 807 C CA . LEU A 1 104 ? 5.329 -2.313 0.652 1.00 96.56 104 LEU A CA 1
ATOM 808 C C . LEU A 1 104 ? 6.178 -2.949 1.763 1.00 96.56 104 LEU A C 1
ATOM 810 O O . LEU A 1 104 ? 5.629 -3.342 2.789 1.00 96.56 104 LEU A O 1
ATOM 814 N N . GLN A 1 105 ? 7.499 -3.012 1.589 1.00 96.31 105 GLN A N 1
ATOM 815 C CA . GLN A 1 105 ? 8.426 -3.507 2.607 1.00 96.31 105 GLN A CA 1
ATOM 816 C C . GLN A 1 105 ? 8.365 -2.658 3.884 1.00 96.31 105 GLN A C 1
ATOM 818 O O . GLN A 1 105 ? 8.154 -3.206 4.965 1.00 96.31 105 GLN A O 1
ATOM 823 N N . GLN A 1 106 ? 8.479 -1.333 3.760 1.00 96.25 106 GLN A N 1
ATOM 824 C CA . GLN A 1 106 ? 8.396 -0.402 4.894 1.00 96.25 106 GLN A CA 1
ATOM 825 C C . GLN A 1 106 ? 7.037 -0.487 5.599 1.00 96.25 106 GLN A C 1
ATOM 827 O O . GLN A 1 106 ? 6.949 -0.515 6.827 1.00 96.25 106 GLN A O 1
ATOM 832 N N . PHE A 1 107 ? 5.955 -0.585 4.827 1.00 96.31 107 PHE A N 1
ATOM 833 C CA . PHE A 1 107 ? 4.613 -0.764 5.369 1.00 96.31 107 PHE A CA 1
ATOM 834 C C . PHE A 1 107 ? 4.475 -2.073 6.166 1.00 96.31 107 PHE A C 1
ATOM 836 O O . PHE A 1 107 ? 3.885 -2.088 7.251 1.00 96.31 107 PHE A O 1
ATOM 843 N N . LEU A 1 108 ? 5.017 -3.177 5.645 1.00 95.62 108 LEU A N 1
ATOM 844 C CA . LEU A 1 108 ? 4.997 -4.477 6.318 1.00 95.62 108 LEU A CA 1
ATOM 845 C C . LEU A 1 108 ? 5.831 -4.476 7.603 1.00 95.62 108 LEU A C 1
ATOM 847 O O . LEU A 1 108 ? 5.402 -5.071 8.593 1.00 95.62 108 LEU A O 1
ATOM 851 N N . GLU A 1 109 ? 6.964 -3.775 7.613 1.00 95.06 109 GLU A N 1
ATOM 852 C CA . GLU A 1 109 ? 7.785 -3.564 8.807 1.00 95.06 109 GLU A CA 1
ATOM 853 C C . GLU A 1 109 ? 6.988 -2.840 9.897 1.00 95.06 109 GLU A C 1
ATOM 855 O O . GLU A 1 109 ? 6.868 -3.352 11.010 1.00 95.06 109 GLU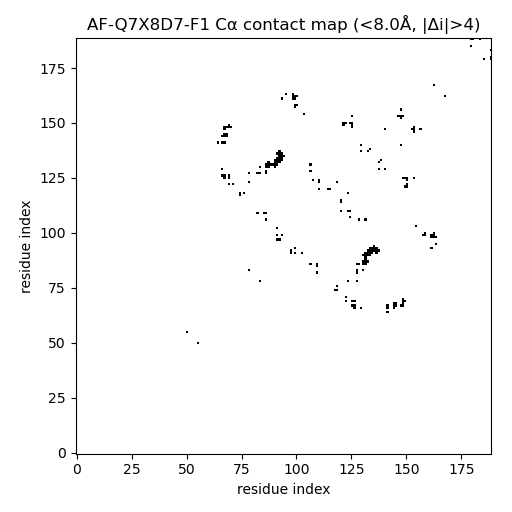 A O 1
ATOM 860 N N . ILE A 1 110 ? 6.313 -1.737 9.565 1.00 93.31 110 ILE A N 1
ATOM 861 C CA . ILE A 1 110 ? 5.410 -1.046 10.498 1.00 93.31 110 ILE A CA 1
ATOM 862 C C . ILE A 1 110 ? 4.337 -2.012 11.032 1.00 93.31 110 ILE A C 1
ATOM 864 O O . ILE A 1 110 ? 4.129 -2.102 12.243 1.00 93.31 110 ILE A O 1
ATOM 868 N N . CYS A 1 111 ? 3.692 -2.790 10.158 1.00 92.69 111 CYS A N 1
ATOM 869 C CA . CYS A 1 111 ? 2.660 -3.758 10.553 1.00 92.69 111 CYS A CA 1
ATOM 870 C C . CYS A 1 111 ? 3.188 -4.913 11.420 1.00 92.69 111 CYS A C 1
ATOM 872 O O . CYS A 1 111 ? 2.400 -5.566 12.104 1.00 92.69 111 CYS A O 1
ATOM 874 N N . SER A 1 112 ? 4.488 -5.207 11.376 1.00 91.75 112 SER A N 1
ATOM 875 C CA . SER A 1 112 ? 5.115 -6.254 12.192 1.00 91.75 112 SER A CA 1
ATOM 876 C C . SER A 1 112 ? 5.287 -5.843 13.656 1.00 91.75 112 SER A C 1
ATOM 878 O O . SER A 1 112 ? 5.268 -6.695 14.540 1.00 91.75 112 SER A O 1
ATOM 880 N N . THR A 1 113 ? 5.368 -4.536 13.925 1.00 89.81 113 THR A N 1
ATOM 881 C CA . THR A 1 113 ? 5.554 -3.997 15.283 1.00 89.81 113 THR A CA 1
ATOM 882 C C . THR A 1 113 ? 4.287 -4.050 16.144 1.00 89.81 113 THR A C 1
ATOM 884 O O . THR A 1 113 ? 4.347 -3.817 17.352 1.00 89.81 113 THR A O 1
ATOM 887 N N . TYR A 1 114 ? 3.132 -4.384 15.553 1.00 84.88 114 TYR A N 1
ATOM 888 C CA . TYR A 1 114 ? 1.851 -4.456 16.250 1.00 84.88 114 TYR A CA 1
ATOM 889 C C . TYR A 1 114 ? 1.207 -5.825 16.110 1.00 84.88 114 TYR A C 1
ATOM 891 O O . TYR A 1 114 ? 1.116 -6.405 15.033 1.00 84.88 114 TYR A O 1
ATOM 899 N N . THR A 1 115 ? 0.665 -6.306 17.222 1.00 86.38 115 THR A N 1
ATOM 900 C CA . THR A 1 115 ? -0.232 -7.457 17.259 1.00 86.38 115 THR A CA 1
ATOM 901 C C . THR A 1 115 ? -1.464 -7.062 18.058 1.00 86.38 115 THR A C 1
ATOM 903 O O . THR A 1 115 ? -1.353 -6.594 19.193 1.00 86.38 115 THR A O 1
ATOM 906 N N . ILE A 1 116 ? -2.642 -7.217 17.456 1.00 85.81 116 ILE A N 1
ATOM 907 C CA . ILE A 1 116 ? -3.927 -6.993 18.120 1.00 85.81 116 ILE A CA 1
ATOM 908 C C . ILE A 1 116 ? -4.479 -8.370 18.484 1.00 85.81 116 ILE A C 1
ATOM 910 O O . ILE A 1 116 ? -4.624 -9.234 17.621 1.00 85.81 116 ILE A O 1
ATOM 914 N N . LYS A 1 117 ? -4.738 -8.601 19.775 1.00 85.75 117 LYS A N 1
ATOM 915 C CA . LYS A 1 117 ? -5.256 -9.891 20.249 1.00 85.75 117 LYS A CA 1
ATOM 916 C C . LYS A 1 117 ? -6.582 -10.201 19.551 1.00 85.75 117 LYS A C 1
ATOM 918 O O . LYS A 1 117 ? -7.468 -9.357 19.533 1.00 85.75 117 LYS A O 1
ATOM 923 N N . GLY A 1 118 ? -6.703 -11.410 19.005 1.00 84.44 118 GLY A N 1
ATOM 924 C CA . GLY A 1 118 ? -7.927 -11.873 18.343 1.00 84.44 118 GLY A CA 1
ATOM 925 C C . GLY A 1 118 ? -8.136 -11.363 16.914 1.00 84.44 118 GLY A C 1
ATOM 926 O O . GLY A 1 118 ? -9.148 -11.702 16.313 1.00 84.44 118 GLY A O 1
ATOM 927 N N . VAL A 1 119 ? -7.197 -10.598 16.344 1.00 86.38 119 VAL A N 1
ATOM 928 C CA . VAL A 1 119 ? -7.300 -10.063 14.976 1.00 86.38 119 VAL A CA 1
ATOM 929 C C . VAL A 1 119 ? -6.155 -10.595 14.122 1.00 86.38 119 VAL A C 1
ATOM 931 O O . VAL A 1 119 ? -4.996 -10.595 14.541 1.00 86.38 119 VAL A O 1
ATOM 934 N N . SER A 1 120 ? -6.462 -11.032 12.900 1.00 89.12 120 SER A N 1
ATOM 935 C CA . SER A 1 120 ? -5.436 -11.471 11.954 1.00 89.12 120 SER A CA 1
ATOM 936 C C . SER A 1 120 ? -4.572 -10.296 11.491 1.00 89.12 120 SER A C 1
ATOM 938 O O . SER A 1 120 ? -5.057 -9.189 11.245 1.00 89.12 120 SER A O 1
ATOM 940 N N . GLN A 1 121 ? -3.271 -10.533 11.316 1.00 89.94 121 GLN A N 1
ATOM 941 C CA . GLN A 1 121 ? -2.362 -9.490 10.837 1.00 89.94 121 GLN A CA 1
ATOM 942 C C . GLN A 1 121 ? -2.760 -8.986 9.439 1.00 89.94 121 GLN A C 1
ATOM 944 O O . GLN A 1 121 ? -2.627 -7.802 9.146 1.00 89.94 121 GLN A O 1
ATOM 949 N N . GLU A 1 122 ? -3.328 -9.861 8.611 1.00 91.00 122 GLU A N 1
ATOM 950 C CA . GLU A 1 122 ? -3.863 -9.543 7.284 1.00 91.00 122 GLU A CA 1
ATOM 951 C C . GLU A 1 122 ? -5.001 -8.515 7.344 1.00 91.00 122 GLU A C 1
ATOM 953 O O . GLU A 1 122 ? -5.034 -7.580 6.543 1.00 91.00 122 GLU A O 1
ATOM 958 N N . ALA A 1 123 ? -5.907 -8.641 8.321 1.00 88.75 123 ALA A N 1
ATOM 959 C CA . ALA A 1 123 ? -6.987 -7.679 8.533 1.00 88.75 123 ALA A CA 1
ATOM 960 C C . ALA A 1 123 ? -6.449 -6.308 8.962 1.00 88.75 123 ALA A C 1
ATOM 962 O O . ALA A 1 123 ? -6.895 -5.279 8.446 1.00 88.75 123 ALA A O 1
ATOM 963 N N . VAL A 1 124 ? -5.456 -6.288 9.860 1.00 90.75 124 VAL A N 1
ATOM 964 C CA . VAL A 1 124 ? -4.780 -5.048 10.276 1.00 90.75 124 VAL A CA 1
ATOM 965 C C . VAL A 1 124 ? -4.098 -4.386 9.080 1.00 90.75 124 VAL A C 1
ATOM 967 O O . VAL A 1 124 ? -4.305 -3.195 8.847 1.00 90.75 124 VAL A O 1
ATOM 970 N N . ARG A 1 125 ? -3.344 -5.157 8.285 1.00 93.56 125 ARG A N 1
ATOM 971 C CA . ARG A 1 125 ? -2.662 -4.682 7.072 1.00 93.56 125 ARG A CA 1
ATOM 972 C C . ARG A 1 125 ? -3.656 -4.075 6.088 1.00 93.56 125 ARG A C 1
ATOM 974 O O . ARG A 1 125 ? -3.481 -2.928 5.693 1.00 93.56 125 ARG A O 1
ATOM 981 N N . LEU A 1 126 ? -4.736 -4.780 5.750 1.00 92.38 126 LEU A N 1
ATOM 982 C CA . LEU A 1 126 ? -5.768 -4.263 4.845 1.00 92.38 126 LEU A CA 1
ATOM 983 C C . LEU A 1 126 ? -6.405 -2.970 5.355 1.00 92.38 126 LEU A C 1
ATOM 985 O O . LEU A 1 126 ? -6.573 -2.034 4.576 1.00 92.38 126 LEU A O 1
ATOM 989 N N . ARG A 1 127 ? -6.755 -2.895 6.646 1.00 91.06 127 ARG A N 1
ATOM 990 C CA . ARG A 1 127 ? -7.416 -1.711 7.216 1.00 91.06 127 ARG A CA 1
ATOM 991 C C . ARG A 1 127 ? -6.465 -0.515 7.302 1.00 91.06 127 ARG A C 1
ATOM 993 O O . ARG A 1 127 ? -6.906 0.618 7.126 1.00 91.06 127 ARG A O 1
ATOM 1000 N N . LEU A 1 128 ? -5.173 -0.758 7.529 1.00 93.44 128 LEU A N 1
ATOM 1001 C CA . LEU A 1 128 ? -4.151 0.281 7.645 1.00 93.44 128 LEU A CA 1
ATOM 1002 C C . LEU A 1 128 ? -3.619 0.768 6.287 1.00 93.44 128 LEU A C 1
ATOM 1004 O O . LEU A 1 128 ? -3.290 1.944 6.139 1.00 93.44 128 LEU A O 1
ATOM 1008 N N . PHE A 1 129 ? -3.552 -0.103 5.281 1.00 95.31 129 PHE A N 1
ATOM 1009 C CA . PHE A 1 129 ? -2.933 0.197 3.987 1.00 95.31 129 PHE A CA 1
ATOM 1010 C C . PHE A 1 129 ? -3.411 1.502 3.318 1.00 95.31 129 PHE A C 1
ATOM 1012 O O . PHE A 1 129 ? -2.549 2.263 2.878 1.00 95.31 129 PHE A O 1
ATOM 1019 N N . PRO A 1 130 ? -4.712 1.867 3.311 1.00 94.75 130 PRO A N 1
ATOM 1020 C CA . PRO A 1 130 ? -5.194 3.113 2.702 1.00 94.75 130 PRO A CA 1
ATOM 1021 C C . PRO A 1 130 ? -4.626 4.388 3.335 1.00 94.75 130 PRO A C 1
ATOM 1023 O O . PRO A 1 130 ? -4.641 5.444 2.696 1.00 94.75 130 PRO A O 1
ATOM 1026 N N . PHE A 1 131 ? -4.157 4.315 4.585 1.00 94.94 131 PHE A N 1
ATOM 1027 C CA . PHE A 1 131 ? -3.504 5.430 5.272 1.00 94.94 131 PHE A CA 1
ATOM 1028 C C . PHE A 1 131 ? -2.067 5.646 4.788 1.00 94.94 131 PHE A C 1
ATOM 1030 O O . PHE A 1 131 ? -1.577 6.768 4.854 1.00 94.94 131 PHE A O 1
ATOM 1037 N N . SER A 1 132 ? -1.435 4.610 4.227 1.00 96.81 132 SER A N 1
ATOM 1038 C CA . SER A 1 132 ? -0.112 4.694 3.595 1.00 96.81 132 SER A CA 1
ATOM 1039 C C . SER A 1 132 ? -0.141 5.182 2.143 1.00 96.81 132 SER A C 1
ATOM 1041 O O . SER A 1 132 ? 0.908 5.351 1.527 1.00 96.81 132 SER A O 1
ATOM 1043 N N . LEU A 1 133 ? -1.330 5.395 1.566 1.00 97.31 133 LEU A N 1
ATOM 1044 C CA . LEU A 1 133 ? -1.499 5.767 0.161 1.00 97.31 133 LEU A CA 1
ATOM 1045 C C . LEU A 1 133 ? -2.022 7.195 0.020 1.00 97.31 133 LEU A C 1
ATOM 1047 O O . LEU A 1 133 ? -2.926 7.623 0.742 1.00 97.31 133 LEU A O 1
ATOM 1051 N N . LEU A 1 134 ? -1.531 7.892 -1.003 1.00 96.88 134 LEU A N 1
ATOM 1052 C CA . LEU A 1 134 ? -2.012 9.195 -1.457 1.00 96.88 134 LEU A CA 1
ATOM 1053 C C . LEU A 1 134 ? -2.151 9.228 -2.985 1.00 96.88 134 LEU A C 1
ATOM 1055 O O . LEU A 1 134 ? -1.838 8.265 -3.687 1.00 96.88 134 LEU A O 1
ATOM 1059 N N . GLY A 1 135 ? -2.682 10.336 -3.506 1.00 96.06 135 GLY A N 1
ATOM 1060 C CA . GLY A 1 135 ? -2.757 10.599 -4.943 1.00 96.06 135 GLY A CA 1
ATOM 1061 C C . GLY A 1 135 ? -3.384 9.457 -5.750 1.00 96.06 135 GLY A C 1
ATOM 1062 O O . GLY A 1 135 ? -4.475 8.972 -5.438 1.00 96.06 135 GLY A O 1
ATOM 1063 N N . ARG A 1 136 ? -2.670 9.021 -6.794 1.00 95.94 136 ARG A N 1
ATOM 1064 C CA . ARG A 1 136 ? -3.142 7.995 -7.736 1.00 95.94 136 ARG A CA 1
ATOM 1065 C C . ARG A 1 136 ? -3.257 6.624 -7.081 1.00 95.94 136 ARG A C 1
ATOM 1067 O O . ARG A 1 136 ? -4.158 5.863 -7.426 1.00 95.94 136 ARG A O 1
ATOM 1074 N N . ALA A 1 137 ? -2.375 6.316 -6.133 1.00 96.56 137 ALA A N 1
ATOM 1075 C CA . ALA A 1 137 ? -2.412 5.052 -5.407 1.00 96.56 137 ALA A CA 1
ATOM 1076 C C . ALA A 1 137 ? -3.675 4.927 -4.549 1.00 96.56 137 ALA A C 1
ATOM 1078 O O . ALA A 1 137 ? -4.364 3.907 -4.605 1.00 96.56 137 ALA A O 1
ATOM 1079 N N . LYS A 1 138 ? -4.042 5.991 -3.825 1.00 95.62 138 LYS A N 1
ATOM 1080 C CA . LYS A 1 138 ? -5.260 6.002 -3.002 1.00 95.62 138 LYS A CA 1
ATOM 1081 C C . LYS A 1 138 ? -6.531 5.909 -3.849 1.00 95.62 138 LYS A C 1
ATOM 1083 O O . LYS A 1 138 ? -7.434 5.146 -3.514 1.00 95.62 138 LYS A O 1
ATOM 1088 N N . GLN A 1 139 ? -6.584 6.636 -4.966 1.00 94.81 139 GLN A N 1
ATOM 1089 C CA . GLN A 1 139 ? -7.695 6.546 -5.922 1.00 94.81 139 GLN A CA 1
ATOM 1090 C C . GLN A 1 139 ? -7.844 5.128 -6.486 1.00 94.81 139 GLN A C 1
ATOM 1092 O O . GLN A 1 139 ? -8.947 4.583 -6.498 1.00 94.81 139 GLN A O 1
ATOM 1097 N N . TRP A 1 140 ? -6.734 4.507 -6.901 1.00 95.25 140 TRP A N 1
ATOM 1098 C CA . TRP A 1 140 ? -6.729 3.124 -7.376 1.00 95.25 140 TRP A CA 1
ATOM 1099 C C . TRP A 1 140 ? -7.259 2.155 -6.317 1.00 95.25 140 TRP A C 1
ATOM 1101 O O . TRP A 1 140 ? -8.098 1.313 -6.639 1.00 95.25 140 TRP A O 1
ATOM 1111 N N . PHE A 1 141 ? -6.820 2.291 -5.065 1.00 94.38 141 PHE A N 1
ATOM 1112 C CA . PHE A 1 141 ? -7.251 1.409 -3.985 1.00 94.38 141 PHE A CA 1
ATOM 1113 C C . PHE A 1 141 ? -8.772 1.450 -3.802 1.00 94.38 141 PHE A C 1
ATOM 1115 O O . PHE A 1 141 ? -9.427 0.409 -3.825 1.00 94.38 141 PHE A O 1
ATOM 1122 N N . TYR A 1 142 ? -9.358 2.647 -3.695 1.00 91.75 142 TYR A N 1
ATOM 1123 C CA . TYR A 1 142 ? -10.803 2.787 -3.500 1.00 91.75 142 TYR A CA 1
ATOM 1124 C C . TYR A 1 142 ? -11.622 2.340 -4.711 1.00 91.75 142 TYR A C 1
ATOM 1126 O O . TYR A 1 142 ? -12.673 1.725 -4.530 1.00 91.75 142 TYR A O 1
ATOM 1134 N N . ALA A 1 143 ? -11.117 2.561 -5.928 1.00 91.31 143 ALA A N 1
ATOM 1135 C CA . ALA A 1 143 ? -11.741 2.052 -7.148 1.00 91.31 143 ALA A CA 1
ATOM 1136 C C . ALA A 1 143 ? -11.753 0.512 -7.211 1.00 91.31 143 ALA A C 1
ATOM 1138 O O . ALA A 1 143 ? -12.644 -0.069 -7.822 1.00 91.31 143 ALA A O 1
ATOM 1139 N N . ASN A 1 144 ? -10.796 -0.157 -6.559 1.00 90.62 144 ASN A N 1
ATOM 1140 C CA . ASN A 1 144 ? -10.648 -1.615 -6.585 1.00 90.62 144 ASN A CA 1
ATOM 1141 C C . ASN A 1 144 ? -11.012 -2.286 -5.251 1.00 90.62 144 ASN A C 1
ATOM 1143 O O . ASN A 1 144 ? -10.796 -3.487 -5.104 1.00 90.62 144 ASN A O 1
ATOM 1147 N N . ARG A 1 145 ? -11.590 -1.556 -4.286 1.00 85.19 145 ARG A N 1
ATOM 1148 C CA . ARG A 1 145 ? -11.765 -2.010 -2.891 1.00 85.19 145 ARG A CA 1
ATOM 1149 C C . ARG A 1 145 ? -12.500 -3.343 -2.721 1.00 85.19 145 ARG A C 1
ATOM 1151 O O . ARG A 1 145 ? -12.246 -4.053 -1.758 1.00 85.19 145 ARG A O 1
ATOM 1158 N N . ALA A 1 146 ? -13.416 -3.670 -3.635 1.00 85.62 146 ALA A N 1
ATOM 1159 C CA . ALA A 1 146 ? -14.147 -4.937 -3.626 1.00 85.62 146 ALA A CA 1
ATOM 1160 C C . ALA A 1 146 ? -13.290 -6.104 -4.148 1.00 85.62 146 ALA A C 1
ATOM 1162 O O . ALA A 1 146 ? -13.450 -7.240 -3.715 1.00 85.62 146 ALA A O 1
ATOM 1163 N N . ALA A 1 147 ? -12.360 -5.822 -5.065 1.00 86.19 147 ALA A N 1
ATOM 1164 C CA . ALA A 1 147 ? -11.463 -6.812 -5.643 1.00 86.19 147 ALA A CA 1
ATOM 1165 C C . ALA A 1 147 ? -10.257 -7.113 -4.742 1.00 86.19 147 ALA A C 1
ATOM 1167 O O . ALA A 1 147 ? -9.750 -8.231 -4.801 1.00 86.19 147 ALA A O 1
ATOM 1168 N N . VAL A 1 148 ? -9.813 -6.152 -3.920 1.00 86.94 148 VAL A N 1
ATOM 1169 C CA . VAL A 1 148 ? -8.649 -6.267 -3.016 1.00 86.94 148 VAL A CA 1
ATOM 1170 C C . VAL A 1 148 ? -9.047 -6.482 -1.547 1.00 86.94 148 VAL A C 1
ATOM 1172 O O . VAL A 1 148 ? -8.495 -5.872 -0.637 1.00 86.94 148 VAL A O 1
ATOM 1175 N N . ASN A 1 149 ? -10.024 -7.356 -1.304 1.00 85.31 149 ASN A N 1
ATOM 1176 C CA . ASN A 1 149 ? -10.572 -7.641 0.030 1.00 85.31 149 ASN A CA 1
ATOM 1177 C C . ASN A 1 149 ? -9.756 -8.651 0.869 1.00 85.31 149 ASN A C 1
ATOM 1179 O O . ASN A 1 149 ? -10.090 -8.890 2.027 1.00 85.31 149 ASN A O 1
ATOM 1183 N N . ILE A 1 150 ? -8.697 -9.233 0.300 1.00 90.75 150 ILE A N 1
ATOM 1184 C CA . ILE A 1 150 ? -7.747 -10.146 0.955 1.00 90.75 150 ILE A CA 1
ATOM 1185 C C . ILE A 1 150 ? -6.347 -9.548 0.792 1.00 90.75 150 ILE A C 1
ATOM 1187 O O . ILE A 1 150 ? -6.028 -9.049 -0.288 1.00 90.75 150 ILE A O 1
ATOM 1191 N N . TRP A 1 151 ? -5.520 -9.579 1.844 1.00 94.06 151 TRP A N 1
ATOM 1192 C CA . TRP A 1 151 ? -4.220 -8.899 1.846 1.00 94.06 151 TRP A CA 1
ATOM 1193 C C . TRP A 1 151 ? -3.293 -9.397 0.738 1.00 94.06 151 TRP A C 1
ATOM 1195 O O . TRP A 1 151 ? -2.773 -8.572 -0.004 1.00 94.06 151 TRP A O 1
ATOM 1205 N N . ASP A 1 152 ? -3.152 -10.713 0.570 1.00 94.50 152 ASP A N 1
ATOM 1206 C CA . ASP A 1 152 ? -2.346 -11.323 -0.498 1.00 94.50 152 ASP A CA 1
ATOM 1207 C C . ASP A 1 152 ? -2.729 -10.809 -1.898 1.00 94.50 152 ASP A C 1
ATOM 1209 O O . ASP A 1 152 ? -1.891 -10.369 -2.691 1.00 94.50 152 ASP A O 1
ATOM 1213 N N . LYS A 1 153 ? -4.036 -10.738 -2.167 1.00 94.00 153 LYS A N 1
ATOM 1214 C CA . LYS A 1 153 ? -4.551 -10.175 -3.413 1.00 94.00 153 LYS A CA 1
ATOM 1215 C C . LYS A 1 153 ? -4.284 -8.674 -3.491 1.00 94.00 153 LYS A C 1
ATOM 1217 O O . LYS A 1 153 ? -3.871 -8.185 -4.538 1.00 94.00 153 LYS A O 1
ATOM 1222 N N . CYS A 1 154 ? -4.494 -7.929 -2.409 1.00 94.56 154 CYS A N 1
ATOM 1223 C CA . CYS A 1 154 ? -4.238 -6.492 -2.356 1.00 94.56 154 CYS A CA 1
ATOM 1224 C C . CYS A 1 154 ? -2.776 -6.156 -2.669 1.00 94.56 154 CYS A C 1
ATOM 1226 O O . CYS A 1 154 ? -2.521 -5.345 -3.560 1.00 94.56 154 CYS A O 1
ATOM 1228 N N . SER A 1 155 ? -1.831 -6.791 -1.977 1.00 95.50 155 SER A N 1
ATOM 1229 C CA . SER A 1 155 ? -0.394 -6.560 -2.128 1.00 95.50 155 SER A CA 1
ATOM 1230 C C . SER A 1 155 ? 0.092 -6.962 -3.523 1.00 95.50 155 SER A C 1
ATOM 1232 O O . SER A 1 155 ? 0.745 -6.159 -4.191 1.00 95.50 155 SER A O 1
ATOM 1234 N N . THR A 1 156 ? -0.321 -8.128 -4.025 1.00 95.25 156 THR A N 1
ATOM 1235 C CA . THR A 1 156 ? 0.024 -8.595 -5.376 1.00 95.25 156 THR A CA 1
ATOM 1236 C C . THR A 1 156 ? -0.512 -7.651 -6.452 1.00 95.25 156 THR A C 1
ATOM 1238 O O . THR A 1 156 ? 0.230 -7.216 -7.333 1.00 95.25 156 THR A O 1
ATOM 1241 N N . THR A 1 157 ? -1.789 -7.263 -6.372 1.00 95.62 157 THR A N 1
ATOM 1242 C CA . THR A 1 157 ? -2.395 -6.369 -7.375 1.00 95.62 157 THR A CA 1
ATOM 1243 C C . THR A 1 157 ? -1.805 -4.958 -7.302 1.00 95.62 157 THR A C 1
ATOM 1245 O O . THR A 1 157 ? -1.642 -4.306 -8.334 1.00 95.62 157 THR A O 1
ATOM 1248 N N . PHE A 1 158 ? -1.451 -4.488 -6.101 1.00 96.00 158 PHE A N 1
ATOM 1249 C CA . PHE A 1 158 ? -0.754 -3.218 -5.892 1.00 96.00 158 PHE A CA 1
ATOM 1250 C C . PHE A 1 158 ? 0.616 -3.217 -6.572 1.00 96.00 158 PHE A C 1
ATOM 1252 O O . PHE A 1 158 ? 0.904 -2.310 -7.357 1.00 96.00 158 PHE A O 1
ATOM 1259 N N . LEU A 1 159 ? 1.430 -4.250 -6.333 1.00 95.00 159 LEU A N 1
ATOM 1260 C CA . LEU A 1 159 ? 2.736 -4.380 -6.971 1.00 95.00 159 LEU A CA 1
ATOM 1261 C C . LEU A 1 159 ? 2.589 -4.439 -8.488 1.00 95.00 159 LEU A C 1
ATOM 1263 O O . LEU A 1 159 ? 3.209 -3.635 -9.169 1.00 95.00 159 LEU A O 1
ATOM 1267 N N . LEU A 1 160 ? 1.712 -5.292 -9.024 1.00 93.00 160 LEU A N 1
ATOM 1268 C CA . LEU A 1 160 ? 1.472 -5.378 -10.470 1.00 93.00 160 LEU A CA 1
ATOM 1269 C C . LEU A 1 160 ? 1.049 -4.035 -11.081 1.00 93.00 160 LEU A C 1
ATOM 1271 O O . LEU A 1 160 ? 1.470 -3.694 -12.185 1.00 93.00 160 LEU A O 1
ATOM 1275 N N . LYS A 1 161 ? 0.229 -3.254 -10.369 1.00 94.00 161 LYS A N 1
ATOM 1276 C CA . LYS A 1 161 ? -0.257 -1.956 -10.848 1.00 94.00 161 LYS A CA 1
ATOM 1277 C C . LYS A 1 161 ? 0.832 -0.885 -10.879 1.00 94.00 161 LYS A C 1
ATOM 1279 O O . LYS A 1 161 ? 0.827 -0.053 -11.789 1.00 94.00 161 LYS A O 1
ATOM 1284 N N . PHE A 1 162 ? 1.693 -0.859 -9.867 1.00 93.50 162 PHE A N 1
ATOM 1285 C CA . PHE A 1 162 ? 2.663 0.216 -9.649 1.00 93.50 162 PHE A CA 1
ATOM 1286 C C . PHE A 1 162 ? 4.116 -0.213 -9.879 1.00 93.50 162 PHE A C 1
ATOM 1288 O O . PHE A 1 162 ? 5.031 0.568 -9.618 1.00 93.50 162 PHE A O 1
ATOM 1295 N N . PHE A 1 163 ? 4.346 -1.417 -10.407 1.00 85.94 163 PHE A N 1
ATOM 1296 C CA . PHE A 1 163 ? 5.678 -1.848 -10.801 1.00 85.94 163 PHE A CA 1
ATOM 1297 C C . PHE A 1 163 ? 6.182 -0.986 -11.968 1.00 85.94 163 PHE A C 1
ATOM 1299 O O . PHE A 1 163 ? 5.477 -0.828 -12.972 1.00 85.94 163 PHE A O 1
ATOM 1306 N N . PRO A 1 164 ? 7.401 -0.429 -11.889 1.00 77.62 164 PRO A N 1
ATOM 1307 C CA . PRO A 1 164 ? 7.931 0.391 -12.965 1.00 77.62 164 PRO A CA 1
ATOM 1308 C C . PRO A 1 164 ? 8.089 -0.418 -14.259 1.00 77.62 164 P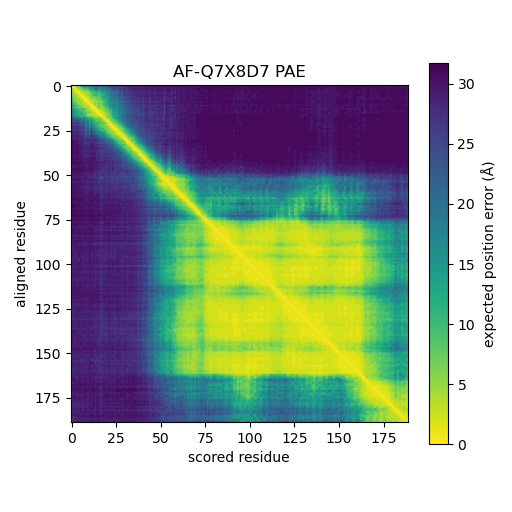RO A C 1
ATOM 1310 O O . PRO A 1 164 ? 8.873 -1.367 -14.314 1.00 77.62 164 PRO A O 1
ATOM 1313 N N . ILE A 1 165 ? 7.429 0.018 -15.338 1.00 72.25 165 ILE A N 1
ATOM 1314 C CA . ILE A 1 165 ? 7.555 -0.588 -16.680 1.00 72.25 165 ILE A CA 1
ATOM 1315 C C . ILE A 1 165 ? 9.026 -0.643 -17.128 1.00 72.25 165 ILE A C 1
ATOM 1317 O O . ILE A 1 165 ? 9.434 -1.589 -17.797 1.00 72.25 165 ILE A O 1
ATOM 1321 N N . GLY A 1 166 ? 9.850 0.332 -16.726 1.00 71.38 166 GLY A N 1
ATOM 1322 C CA . GLY A 1 166 ? 11.291 0.336 -16.999 1.00 71.38 166 GLY A CA 1
ATOM 1323 C C . GLY A 1 166 ? 12.020 -0.892 -16.442 1.00 71.38 166 GLY A C 1
ATOM 1324 O O . GLY A 1 166 ? 12.838 -1.476 -17.149 1.00 71.38 166 GLY A O 1
ATOM 1325 N N . LYS A 1 167 ? 11.672 -1.351 -15.230 1.00 75.25 167 LYS A N 1
ATOM 1326 C CA . LYS A 1 167 ? 12.229 -2.585 -14.652 1.00 75.25 167 LYS A CA 1
ATOM 1327 C C . LYS A 1 167 ? 11.759 -3.813 -15.432 1.00 75.25 167 LYS A C 1
ATOM 1329 O O . LYS A 1 167 ? 12.574 -4.662 -15.779 1.00 75.25 167 LYS A O 1
ATOM 1334 N N . THR A 1 168 ? 10.476 -3.873 -15.795 1.00 79.06 168 THR A N 1
ATOM 1335 C CA . THR A 1 168 ? 9.935 -4.939 -16.658 1.00 79.06 168 THR A CA 1
ATOM 1336 C C . THR A 1 168 ? 10.649 -4.993 -18.012 1.00 79.06 168 THR A C 1
ATOM 1338 O O . THR A 1 168 ? 11.011 -6.069 -18.482 1.00 79.06 168 THR A O 1
ATOM 1341 N N . ASN A 1 169 ? 10.903 -3.839 -18.631 1.00 76.06 169 ASN A N 1
ATOM 1342 C CA . ASN A 1 169 ? 11.618 -3.742 -19.901 1.00 76.06 169 ASN A CA 1
ATOM 1343 C C . ASN A 1 169 ? 13.094 -4.134 -19.766 1.00 76.06 169 ASN A C 1
ATOM 1345 O O . ASN A 1 169 ? 13.605 -4.808 -20.653 1.00 76.06 169 ASN A O 1
ATOM 1349 N N . ALA A 1 170 ? 13.762 -3.759 -18.671 1.00 80.81 170 ALA A N 1
ATOM 1350 C CA . ALA A 1 170 ? 15.136 -4.171 -18.397 1.00 80.81 170 ALA A CA 1
ATOM 1351 C C . ALA A 1 170 ? 15.242 -5.693 -18.218 1.00 80.81 170 ALA A C 1
ATOM 1353 O O . ALA A 1 170 ? 16.114 -6.315 -18.820 1.00 80.81 170 ALA A O 1
ATOM 1354 N N . HIS A 1 171 ? 14.322 -6.315 -17.469 1.00 82.25 171 HIS A N 1
ATOM 1355 C CA . HIS A 1 171 ? 14.244 -7.776 -17.367 1.00 82.25 171 HIS A CA 1
ATOM 1356 C C . HIS A 1 171 ? 13.989 -8.426 -18.729 1.00 82.25 171 HIS A C 1
ATOM 1358 O O . HIS A 1 171 ? 14.702 -9.354 -19.097 1.00 82.25 171 HIS A O 1
ATOM 1364 N N . ARG A 1 172 ? 13.040 -7.904 -19.518 1.00 86.19 172 ARG A N 1
ATOM 1365 C CA . ARG A 1 172 ? 12.780 -8.397 -20.879 1.00 86.19 172 ARG A CA 1
ATOM 1366 C C . ARG A 1 172 ? 14.008 -8.264 -21.782 1.00 86.19 172 ARG A C 1
ATOM 1368 O O . ARG A 1 172 ? 14.291 -9.180 -22.542 1.00 86.19 172 ARG A O 1
ATOM 1375 N N . GLY A 1 173 ? 14.736 -7.154 -21.682 1.00 88.12 173 GLY A N 1
ATOM 1376 C CA . GLY A 1 173 ? 15.991 -6.933 -22.396 1.00 88.12 173 GLY A CA 1
ATOM 1377 C C . GLY A 1 173 ? 17.038 -7.975 -22.020 1.00 88.12 173 GLY A C 1
ATOM 1378 O O . GLY A 1 173 ? 17.556 -8.635 -22.909 1.00 88.12 173 GLY A O 1
ATOM 1379 N N . ARG A 1 174 ? 17.259 -8.196 -20.717 1.00 87.19 174 ARG A N 1
ATOM 1380 C CA . ARG A 1 174 ? 18.189 -9.217 -20.205 1.00 87.19 174 ARG A CA 1
ATOM 1381 C C . ARG A 1 174 ? 17.835 -10.627 -20.672 1.00 87.19 174 ARG A C 1
ATOM 1383 O O . ARG A 1 174 ? 18.735 -11.356 -21.055 1.00 87.19 174 ARG A O 1
ATOM 1390 N N . ILE A 1 175 ? 16.550 -10.989 -20.661 1.00 87.12 175 ILE A N 1
ATOM 1391 C CA . ILE A 1 175 ? 16.073 -12.287 -21.164 1.00 87.12 175 ILE A CA 1
ATOM 1392 C C . ILE A 1 175 ? 16.299 -12.386 -22.677 1.00 87.12 175 ILE A C 1
ATOM 1394 O O . ILE A 1 175 ? 16.773 -13.400 -23.170 1.00 87.12 175 ILE A O 1
ATOM 1398 N N . SER A 1 176 ? 15.989 -11.327 -23.428 1.00 90.31 176 SER A N 1
ATOM 1399 C CA . SER A 1 176 ? 16.149 -11.316 -24.886 1.00 90.31 176 SER A CA 1
ATOM 1400 C C . SER A 1 176 ? 17.609 -11.323 -25.336 1.00 90.31 176 SER A C 1
ATOM 1402 O O . SER A 1 176 ? 17.893 -11.798 -26.431 1.00 90.31 176 SER A O 1
ATOM 1404 N N . SER A 1 177 ? 18.515 -10.757 -24.540 1.00 88.56 177 SER A N 1
ATOM 1405 C CA . SER A 1 177 ? 19.955 -10.731 -24.800 1.00 88.56 177 SER A CA 1
ATOM 1406 C C . SER A 1 177 ? 20.704 -11.836 -24.055 1.00 88.56 177 SER A C 1
ATOM 1408 O O . SER A 1 177 ? 21.928 -11.777 -23.970 1.00 88.56 177 SER A O 1
ATOM 1410 N N . PHE A 1 178 ? 19.983 -12.783 -23.451 1.00 90.25 178 PHE A N 1
ATOM 1411 C CA . PHE A 1 178 ? 20.575 -13.844 -22.656 1.00 90.25 178 PHE A CA 1
ATOM 1412 C C . PHE A 1 178 ? 21.407 -14.769 -23.549 1.00 90.25 178 PHE A C 1
ATOM 1414 O O . PHE A 1 178 ? 20.939 -15.219 -24.597 1.00 90.25 178 PHE A O 1
ATOM 1421 N N . GLN A 1 179 ? 22.643 -15.044 -23.141 1.00 89.56 179 GLN A N 1
ATOM 1422 C CA . GLN A 1 179 ? 23.537 -15.975 -23.817 1.00 89.56 179 GLN A CA 1
ATOM 1423 C C . GLN A 1 179 ? 24.288 -16.772 -22.768 1.00 89.56 179 GLN A C 1
ATOM 1425 O O . GLN A 1 179 ? 24.908 -16.167 -21.895 1.00 89.56 179 GLN A O 1
ATOM 1430 N N . GLN A 1 180 ? 24.256 -18.102 -22.903 1.00 90.12 180 GLN A N 1
ATOM 1431 C CA . GLN A 1 180 ? 25.010 -18.954 -22.004 1.00 90.12 180 GLN A CA 1
ATOM 1432 C C . GLN A 1 180 ? 26.515 -18.732 -22.218 1.00 90.12 180 GLN A C 1
ATOM 1434 O O . GLN A 1 180 ? 26.998 -18.835 -23.353 1.00 90.12 180 GLN A O 1
ATOM 1439 N N . THR A 1 181 ? 27.266 -18.415 -21.166 1.00 88.75 181 THR A N 1
ATOM 1440 C CA . THR A 1 181 ? 28.730 -18.311 -21.249 1.00 88.75 181 THR A CA 1
ATOM 1441 C C . THR A 1 181 ? 29.382 -19.698 -21.346 1.00 88.75 181 THR A C 1
ATOM 1443 O O . THR A 1 181 ? 28.799 -20.710 -20.974 1.00 88.75 181 THR A O 1
ATOM 1446 N N . ARG A 1 182 ? 30.594 -19.794 -21.914 1.00 86.62 182 ARG A N 1
ATOM 1447 C CA . ARG A 1 182 ? 31.243 -21.103 -22.160 1.00 86.62 182 ARG A CA 1
ATOM 1448 C C . ARG A 1 182 ? 31.576 -21.874 -20.880 1.00 86.62 182 ARG A C 1
ATOM 1450 O O . ARG A 1 182 ? 31.709 -23.092 -20.943 1.00 86.62 182 ARG A O 1
ATOM 1457 N N . ASP A 1 183 ? 31.707 -21.157 -19.769 1.00 91.81 183 ASP A N 1
ATOM 1458 C CA . ASP A 1 183 ? 32.189 -21.687 -18.496 1.00 91.81 183 ASP A CA 1
ATOM 1459 C C . ASP A 1 183 ? 31.074 -21.812 -17.441 1.00 91.81 183 ASP A C 1
ATOM 1461 O O . ASP A 1 183 ? 31.341 -22.292 -16.343 1.00 91.81 183 ASP A O 1
ATOM 1465 N N . GLU A 1 184 ? 29.833 -21.412 -17.752 1.00 89.25 184 GLU A N 1
ATOM 1466 C CA . GLU A 1 184 ? 28.699 -21.555 -16.831 1.00 89.25 184 GLU A CA 1
ATOM 1467 C C . GLU A 1 184 ? 27.900 -22.828 -17.111 1.00 89.25 184 GLU A C 1
ATOM 1469 O O . GLU A 1 184 ? 27.593 -23.186 -18.257 1.00 89.25 184 GLU A O 1
ATOM 1474 N N . SER A 1 185 ? 27.536 -23.530 -16.045 1.00 88.75 185 SER A N 1
ATOM 1475 C CA . SER A 1 185 ? 26.653 -24.683 -16.159 1.00 88.75 185 SER A CA 1
ATOM 1476 C C . SER A 1 185 ? 25.211 -24.242 -16.448 1.00 88.75 185 SER A C 1
ATOM 1478 O O . SER A 1 185 ? 24.805 -23.134 -16.118 1.00 88.75 185 SER A O 1
ATOM 1480 N N . ILE A 1 186 ? 24.396 -25.122 -17.041 1.00 83.94 186 ILE A N 1
ATOM 1481 C CA . ILE A 1 186 ? 22.973 -24.834 -17.310 1.00 83.94 186 ILE A CA 1
ATOM 1482 C C . ILE A 1 186 ? 22.184 -24.352 -16.069 1.00 83.94 186 ILE A C 1
ATOM 1484 O O . ILE A 1 186 ? 21.345 -23.480 -16.246 1.00 83.94 186 ILE A O 1
ATOM 1488 N N . PRO A 1 187 ? 22.380 -24.869 -14.836 1.00 87.38 187 PRO A N 1
ATOM 1489 C CA . PRO A 1 187 ? 21.686 -24.320 -13.665 1.00 87.38 187 PRO A CA 1
ATOM 1490 C C . PRO A 1 187 ? 22.215 -22.956 -13.188 1.00 87.38 187 PRO A C 1
ATOM 1492 O O . PRO A 1 187 ? 21.545 -22.312 -12.384 1.00 87.38 187 PRO A O 1
ATOM 1495 N N . GLU A 1 188 ? 23.407 -22.541 -13.622 1.00 80.50 188 GLU A N 1
ATOM 1496 C CA . GLU A 1 188 ? 23.995 -21.229 -13.308 1.00 80.50 188 GLU A CA 1
ATOM 1497 C C . GLU A 1 188 ? 23.649 -20.157 -14.352 1.00 80.50 188 GLU A C 1
ATOM 1499 O O . GLU A 1 188 ? 23.672 -18.971 -14.022 1.00 80.50 188 GLU A O 1
ATOM 1504 N N . ALA A 1 189 ? 23.330 -20.592 -15.575 1.00 75.56 189 ALA A N 1
ATOM 1505 C CA . ALA A 1 189 ? 22.834 -19.790 -16.689 1.00 75.56 189 ALA A CA 1
ATOM 1506 C C . ALA A 1 189 ? 21.388 -19.311 -16.427 1.00 75.56 189 ALA A C 1
ATOM 1508 O O . ALA A 1 189 ? 21.148 -18.079 -16.427 1.00 75.56 189 ALA A O 1
#

Mean predicted aligned error: 17.43 Å

Nearest PDB structures (foldseek):
  6s7x-assembly1_B  TM=6.613E-01  e=4.603E-02  Drosophila melanogaster
  7r24-assembly1_A  TM=6.848E-01  e=2.902E-01  Rattus norvegicus
  7r7p-assembly1_L  TM=4.926E-01  e=2.321E+00  Human immunodeficiency virus 1
  4ph0-assembly1_E  TM=6.717E-01  e=6.003E+00  Bovine leukemia virus

Sequence (189 aa):
MTGFNLPENFKENPEDFFRSVRPRVVVPQKTLPTDKPAIPAPPTFKTMADKTFREFVAPSAENVAIGPQINIGDVDFDLKSSLITMAHASPFYGKPNEDANTHLQQFLEICSTYTIKGVSQEAVRLRLFPFSLLGRAKQWFYANRAAVNIWDKCSTTFLLKFFPIGKTNAHRGRISSFQQTRDESIPEA

Foldseek 3Di:
DDDDDDDPPDDPDPCVVPPDDDDDDDDDDDDDDDDDDDDDDDPDPPVVPPADPCNVVPDDPVPDQDAFPACFDPDDDDDDPVLLCQLQVAAAQLDLPDQLVVNVVSLVVSLVVDDDPPGDSFRVSRRNNLSRYHHPLNVVCSVCRPVCRTNVRVSVVSCVVRPNVVVVVVVVVCVVPDDDDPPDDPVRD

InterPro domains:
  IPR005162 Retrotransposon-derived protein PEG10, N-terminal capsid-like domain [PF03732] (127-188)

pLDDT: mean 76.51, std 19.43, range [30.86, 97.62]

Radius of gyration: 32.62 Å; Cα contacts (8 Å, |Δi|>4): 114; chains: 1; bounding box: 105×44×84 Å

Secondary structure (DSSP, 8-state):
-PPPPPPTT--S-GGGGS------PPPPPPP-------PPPPTTSSTTSS--HHHHHSPPGGGS--S------S---PPPHHHHHHHHHS-B---TTS-HHHHHHHHHHHHHT---TTS-HHHHHHHHGGGGB-HHHHHHHHHTTTT--SHHHHHHHHHHHHS-HHHHHHHHHHHHT----TT--TTT-